Protein AF-A0A169RGL1-F1 (afdb_monomer)

Solvent-accessible surface area (backbone atoms only — not comparable to full-atom values): 12129 Å² total; per-residue (Å²): 132,85,63,93,81,52,41,18,33,32,40,44,49,44,79,83,41,64,74,36,71,39,45,38,24,34,10,50,98,78,49,65,74,26,52,23,55,83,65,29,17,76,38,45,64,66,59,46,39,74,31,60,71,64,52,36,28,42,34,74,33,78,97,70,76,36,63,74,47,63,73,26,23,29,34,28,48,41,70,62,52,61,73,60,39,38,78,54,46,88,62,70,96,73,38,50,94,80,66,63,46,42,20,35,69,51,44,73,67,49,54,49,52,48,61,74,53,40,60,76,70,58,69,80,55,60,74,75,52,74,77,62,78,77,66,87,67,87,76,86,75,76,79,78,76,67,100,75,77,94,73,80,89,78,67,64,65,59,53,54,50,48,52,60,65,51,50,59,60,54,56,58,52,59,57,57,59,55,58,68,64,58,71,72,70,78,78,77,85,84,85,87,87,82,80,84,89,131

Secondary structure (DSSP, 8-state):
---TT-EEEEEE--TTTTTSSB-EEEPGGG-SEESBGGGS-EEEHHHHHHTBTTTBEEPPBGGGTBS-SSEEEEEEEHHHHHHT-BPPPSSSTT--TT----B-B--HHHHHHHHHT-----HHHHHHSTTTTT--S---PPPPPPS--------HHHHHHHHHHHHHHHHHHHHHHHHHTTGGGSSSSSS-------

Organism: NCBI:txid223967

Structure (mmCIF, N/CA/C/O backbone):
data_AF-A0A169RGL1-F1
#
_entry.id   AF-A0A169RGL1-F1
#
loop_
_atom_site.group_PDB
_atom_site.id
_atom_site.type_symbol
_atom_site.label_atom_id
_atom_site.label_alt_id
_atom_site.label_comp_id
_atom_site.label_asym_id
_atom_site.label_entity_id
_atom_site.label_seq_id
_atom_site.pdbx_PDB_ins_code
_atom_site.Cartn_x
_atom_site.Cartn_y
_atom_site.Cartn_z
_atom_site.occupancy
_atom_site.B_iso_or_equiv
_atom_site.auth_seq_id
_atom_site.auth_comp_id
_atom_site.auth_asym_id
_atom_site.auth_atom_id
_atom_site.pdbx_PDB_model_num
ATOM 1 N N . MET A 1 1 ? -4.147 -15.591 16.611 1.00 46.00 1 MET A N 1
ATOM 2 C CA . MET A 1 1 ? -3.284 -14.605 17.295 1.00 46.00 1 MET A CA 1
ATOM 3 C C . MET A 1 1 ? -2.597 -13.802 16.205 1.00 46.00 1 MET A C 1
ATOM 5 O O . MET A 1 1 ? -2.125 -14.427 15.267 1.00 46.00 1 MET A O 1
ATOM 9 N N . LYS A 1 2 ? -2.651 -12.463 16.239 1.00 57.09 2 LYS A N 1
ATOM 10 C CA . LYS A 1 2 ? -1.888 -11.638 15.287 1.00 57.09 2 LYS A CA 1
ATOM 11 C C . LYS A 1 2 ? -0.410 -11.807 15.641 1.00 57.09 2 LYS A C 1
ATOM 13 O O . LYS A 1 2 ? -0.079 -11.720 16.821 1.00 57.09 2 LYS A O 1
ATOM 18 N N . ASP A 1 3 ? 0.436 -12.116 14.666 1.00 64.94 3 ASP A N 1
ATOM 19 C CA . ASP A 1 3 ? 1.874 -12.178 14.908 1.00 64.94 3 ASP A CA 1
ATOM 20 C C . ASP A 1 3 ? 2.365 -10.751 15.182 1.00 64.94 3 ASP A C 1
ATOM 22 O O . ASP A 1 3 ? 2.240 -9.874 14.327 1.00 64.94 3 ASP A O 1
ATOM 26 N N . ALA A 1 4 ? 2.876 -10.507 16.391 1.00 64.19 4 ALA A N 1
ATOM 27 C CA . ALA A 1 4 ? 3.368 -9.199 16.824 1.00 64.19 4 ALA A CA 1
ATOM 28 C C . ALA A 1 4 ? 4.559 -8.703 15.981 1.00 64.19 4 ALA A C 1
ATOM 30 O O . ALA A 1 4 ? 4.957 -7.547 16.094 1.00 64.19 4 ALA A O 1
ATOM 31 N N . ARG A 1 5 ? 5.140 -9.569 15.140 1.00 83.94 5 ARG A N 1
ATOM 32 C CA . ARG A 1 5 ? 6.220 -9.224 14.210 1.00 83.94 5 ARG A CA 1
ATOM 33 C C . ARG A 1 5 ? 5.742 -8.986 12.780 1.00 83.94 5 ARG A C 1
ATOM 35 O O . ARG A 1 5 ? 6.548 -8.576 11.947 1.00 83.94 5 ARG A O 1
ATOM 42 N N . GLN A 1 6 ? 4.464 -9.226 12.477 1.00 93.31 6 GLN A N 1
ATOM 43 C CA . GLN A 1 6 ? 3.947 -9.021 11.131 1.00 93.31 6 GLN A CA 1
ATOM 44 C C . GLN A 1 6 ? 3.906 -7.529 10.798 1.00 93.31 6 GLN A C 1
ATOM 46 O O . GLN A 1 6 ? 3.152 -6.760 11.394 1.00 93.31 6 GLN A O 1
ATOM 51 N N . MET A 1 7 ? 4.673 -7.156 9.778 1.00 96.50 7 MET A N 1
ATOM 52 C CA . MET A 1 7 ? 4.649 -5.824 9.185 1.00 96.50 7 MET A CA 1
ATOM 53 C C . MET A 1 7 ? 3.765 -5.807 7.939 1.00 96.50 7 MET A C 1
ATOM 55 O O . MET A 1 7 ? 3.593 -6.828 7.260 1.00 96.50 7 MET A O 1
ATOM 59 N N . TYR A 1 8 ? 3.234 -4.630 7.634 1.00 97.56 8 TYR A N 1
ATOM 60 C CA . TYR A 1 8 ? 2.349 -4.384 6.507 1.00 97.56 8 TYR A CA 1
ATOM 61 C C . TYR A 1 8 ? 2.846 -3.192 5.693 1.00 97.56 8 TYR A C 1
ATOM 63 O O . TYR A 1 8 ? 3.232 -2.171 6.257 1.00 97.56 8 TYR A O 1
ATOM 71 N N . PHE A 1 9 ? 2.745 -3.274 4.371 1.00 97.94 9 PHE A N 1
ATOM 72 C CA . PHE A 1 9 ? 2.740 -2.080 3.528 1.00 97.94 9 PHE A CA 1
ATOM 73 C C . PHE A 1 9 ? 1.297 -1.627 3.322 1.00 97.94 9 PHE A C 1
ATOM 75 O O . PHE A 1 9 ? 0.397 -2.456 3.169 1.00 97.94 9 PHE A O 1
ATOM 82 N N . VAL A 1 10 ? 1.058 -0.319 3.270 1.00 97.94 10 VAL A N 1
ATOM 83 C CA . VAL A 1 10 ? -0.274 0.217 2.954 1.00 97.94 10 VAL A CA 1
ATOM 84 C C . VAL A 1 10 ? -0.361 0.498 1.462 1.00 97.94 10 VAL A C 1
ATOM 86 O O . VAL A 1 10 ? 0.375 1.336 0.942 1.00 97.94 10 VAL A O 1
ATOM 89 N N . VAL A 1 11 ? -1.284 -0.182 0.782 1.00 97.56 11 VAL A N 1
ATOM 90 C CA . VAL A 1 11 ? -1.564 0.026 -0.645 1.00 97.56 11 VAL A CA 1
ATOM 91 C C . VAL A 1 11 ? -2.652 1.078 -0.842 1.00 97.56 11 VAL A C 1
ATOM 93 O O . VAL A 1 11 ? -3.563 1.197 -0.020 1.00 97.56 11 VAL A O 1
ATOM 96 N N . ASP A 1 12 ? -2.583 1.822 -1.949 1.00 96.31 12 ASP A N 1
ATOM 97 C CA . ASP A 1 12 ? -3.577 2.832 -2.319 1.00 96.31 12 ASP A CA 1
ATOM 98 C C . ASP A 1 12 ? -4.191 2.558 -3.701 1.00 96.31 12 ASP A C 1
ATOM 100 O O . ASP A 1 12 ? -3.547 2.660 -4.746 1.00 96.31 12 ASP A O 1
ATOM 104 N N . PHE A 1 13 ? -5.471 2.194 -3.692 1.00 95.25 13 PHE A N 1
ATOM 105 C CA . PHE A 1 13 ? -6.316 1.882 -4.843 1.00 95.25 13 PHE A CA 1
ATOM 106 C C . PHE A 1 13 ? -7.360 2.977 -5.108 1.00 95.25 13 PHE A C 1
ATOM 108 O O . PHE A 1 13 ? -8.427 2.707 -5.677 1.00 95.25 13 PHE A O 1
ATOM 115 N N . ARG A 1 14 ? -7.097 4.237 -4.734 1.00 92.38 14 ARG A N 1
ATOM 116 C CA . ARG A 1 14 ? -7.923 5.341 -5.246 1.00 92.38 14 ARG A CA 1
ATOM 117 C C . ARG A 1 14 ? -7.906 5.361 -6.777 1.00 92.38 14 ARG A C 1
ATOM 119 O O . ARG A 1 14 ? -6.997 4.843 -7.433 1.00 92.38 14 ARG A O 1
ATOM 126 N N . LYS A 1 15 ? -8.968 5.913 -7.367 1.00 88.06 15 LYS A N 1
ATOM 127 C CA . LYS A 1 15 ? -9.242 5.810 -8.811 1.00 88.06 15 LYS A CA 1
ATOM 128 C C . LYS A 1 15 ? -8.071 6.330 -9.655 1.00 88.06 15 LYS A C 1
ATOM 130 O O . LYS A 1 15 ? -7.776 5.752 -10.699 1.00 88.06 15 LYS A O 1
ATOM 135 N N . GLU A 1 16 ? -7.391 7.364 -9.178 1.00 88.50 16 GLU A N 1
ATOM 136 C CA . GLU A 1 16 ? -6.244 8.005 -9.822 1.00 88.50 16 GLU A CA 1
ATOM 137 C C . GLU A 1 16 ? -5.013 7.080 -9.857 1.00 88.50 16 GLU A C 1
ATOM 139 O O . GLU A 1 16 ? -4.275 7.064 -10.844 1.00 88.50 16 GLU A O 1
ATOM 144 N N . TRP A 1 17 ? -4.835 6.251 -8.824 1.00 88.38 17 TRP A N 1
ATOM 145 C CA . TRP A 1 17 ? -3.703 5.330 -8.686 1.00 88.38 17 TRP A CA 1
ATOM 146 C C . TRP A 1 17 ? -3.940 3.982 -9.359 1.00 88.38 17 TRP A C 1
ATOM 148 O O . TRP A 1 17 ? -3.016 3.396 -9.909 1.00 88.38 17 TRP A O 1
ATOM 158 N N . THR A 1 18 ? -5.186 3.506 -9.417 1.00 86.38 18 THR A N 1
ATOM 159 C CA . THR A 1 18 ? -5.501 2.203 -10.047 1.00 86.38 18 THR A CA 1
ATOM 160 C C . THR A 1 18 ? -5.156 2.114 -11.535 1.00 86.38 18 THR A C 1
ATOM 162 O O . THR A 1 18 ? -5.057 1.009 -12.068 1.00 86.38 18 THR A O 1
ATOM 165 N N . ARG A 1 19 ? -4.979 3.259 -12.205 1.00 87.50 19 ARG A N 1
ATOM 166 C CA . ARG A 1 19 ? -4.575 3.355 -13.615 1.00 87.50 19 ARG A CA 1
ATOM 167 C C . ARG A 1 19 ? -3.058 3.404 -13.814 1.00 87.50 19 ARG A C 1
ATOM 169 O O . ARG A 1 19 ? -2.614 3.363 -14.957 1.00 87.50 19 ARG A O 1
ATOM 176 N N . GLN A 1 20 ? -2.285 3.514 -12.736 1.00 90.81 20 GLN A N 1
ATOM 177 C CA . GLN A 1 20 ? -0.828 3.518 -12.799 1.00 90.81 20 GLN A CA 1
ATOM 178 C C . GLN A 1 20 ? -0.302 2.110 -13.106 1.00 90.81 20 GLN A C 1
ATOM 180 O O . GLN A 1 20 ? -0.944 1.122 -12.732 1.00 90.81 20 GLN A O 1
ATOM 185 N N . PRO A 1 21 ? 0.860 1.994 -13.775 1.00 92.81 21 PRO A N 1
ATOM 186 C CA . PRO A 1 21 ? 1.465 0.702 -14.112 1.00 92.81 21 PRO A CA 1
ATOM 187 C C . PRO A 1 21 ? 1.898 -0.096 -12.876 1.00 92.81 21 PRO A C 1
ATOM 189 O O . PRO A 1 21 ? 2.048 -1.317 -12.956 1.00 92.81 21 PRO A O 1
ATOM 192 N N . TYR A 1 22 ? 2.089 0.578 -11.741 1.00 94.75 22 TYR A N 1
ATOM 193 C CA . TYR A 1 22 ? 2.592 0.015 -10.493 1.00 94.75 22 TYR A CA 1
ATOM 194 C C . TYR A 1 22 ? 1.623 0.274 -9.346 1.00 94.75 22 TYR A C 1
ATOM 196 O O . TYR A 1 22 ? 0.839 1.224 -9.376 1.00 94.75 22 TYR A O 1
ATOM 204 N N . ILE A 1 23 ? 1.669 -0.592 -8.338 1.00 96.75 23 ILE A N 1
ATOM 205 C CA . ILE A 1 23 ? 0.931 -0.397 -7.094 1.00 96.75 23 ILE A CA 1
ATOM 206 C C . ILE A 1 23 ? 1.562 0.761 -6.322 1.00 96.75 23 ILE A C 1
ATOM 208 O O . ILE A 1 23 ? 2.774 0.804 -6.130 1.00 96.75 23 ILE A O 1
ATOM 212 N N . THR A 1 24 ? 0.724 1.697 -5.881 1.00 96.25 24 THR A N 1
ATOM 213 C CA . THR A 1 24 ? 1.137 2.814 -5.033 1.00 96.25 24 THR A CA 1
ATOM 214 C C . THR A 1 24 ? 1.113 2.396 -3.569 1.00 96.25 24 THR A C 1
ATOM 216 O O . THR A 1 24 ? 0.089 1.919 -3.071 1.00 96.25 24 THR A O 1
ATOM 219 N N . PHE A 1 25 ? 2.225 2.625 -2.881 1.00 96.56 25 PHE A N 1
ATOM 220 C CA . PHE A 1 25 ? 2.397 2.409 -1.452 1.00 96.56 25 PHE A CA 1
ATOM 221 C C . PHE A 1 25 ? 2.479 3.740 -0.714 1.00 96.56 25 PHE A C 1
ATOM 223 O O . PHE A 1 25 ? 2.967 4.735 -1.254 1.00 96.56 25 PHE A O 1
ATOM 230 N N . TRP A 1 26 ? 2.028 3.753 0.535 1.00 95.88 26 TRP A N 1
ATOM 231 C CA . TRP A 1 26 ? 2.326 4.851 1.449 1.00 95.88 26 TRP A CA 1
ATOM 232 C C . TRP A 1 26 ? 3.788 4.815 1.880 1.00 95.88 26 TRP A C 1
ATOM 234 O O . TRP A 1 26 ? 4.373 3.743 2.047 1.00 95.88 26 TRP A O 1
ATOM 244 N N . GLY A 1 27 ? 4.374 5.996 2.049 1.00 94.12 27 GLY A N 1
ATOM 245 C CA . GLY A 1 27 ? 5.733 6.131 2.550 1.00 94.12 27 GLY A CA 1
ATOM 246 C C . GLY A 1 27 ? 5.868 6.007 4.064 1.00 94.12 27 GLY A C 1
ATOM 247 O O . GLY A 1 27 ? 4.866 6.018 4.777 1.00 94.12 27 GLY A O 1
ATOM 248 N N . PRO A 1 28 ? 7.107 5.913 4.573 1.00 94.62 28 PRO A N 1
ATOM 249 C CA . PRO A 1 28 ? 7.395 5.863 5.998 1.00 94.62 28 PRO A CA 1
ATOM 250 C C . PRO A 1 28 ? 6.734 7.020 6.743 1.00 94.62 28 PRO A C 1
ATOM 252 O O . PRO A 1 28 ? 6.574 8.113 6.201 1.00 94.62 28 PRO A O 1
ATOM 255 N N . GLU A 1 29 ? 6.313 6.762 7.980 1.00 90.06 29 GLU A N 1
ATOM 256 C CA . GLU A 1 29 ? 5.638 7.751 8.833 1.00 90.06 29 GLU A CA 1
ATOM 257 C C . GLU A 1 29 ? 4.382 8.376 8.194 1.00 90.06 29 GLU A C 1
ATOM 259 O O . GLU A 1 29 ? 3.911 9.430 8.613 1.00 90.06 29 GLU A O 1
ATOM 264 N N . SER A 1 30 ? 3.771 7.695 7.217 1.00 89.25 30 SER A N 1
ATOM 265 C CA . SER A 1 30 ? 2.600 8.190 6.478 1.00 89.25 30 SER A CA 1
ATOM 266 C C . SER A 1 30 ? 2.889 9.401 5.584 1.00 89.25 30 SER A C 1
ATOM 268 O O . SER A 1 30 ? 1.983 10.183 5.285 1.00 89.25 30 SER A O 1
ATOM 270 N N . ALA A 1 31 ? 4.138 9.562 5.149 1.00 90.88 31 ALA A N 1
ATOM 271 C CA . ALA A 1 31 ? 4.566 10.680 4.323 1.00 90.88 31 ALA A CA 1
ATOM 272 C C . ALA A 1 31 ? 4.822 10.242 2.875 1.00 90.88 31 ALA A C 1
ATOM 274 O O . ALA A 1 31 ? 5.696 9.427 2.594 1.00 90.88 31 ALA A O 1
ATOM 275 N N . GLY A 1 32 ? 4.083 10.838 1.938 1.00 92.19 32 GLY A N 1
ATOM 276 C CA . GLY A 1 32 ? 4.292 10.632 0.505 1.00 92.19 32 GLY A CA 1
ATOM 277 C C . GLY A 1 32 ? 3.827 9.273 -0.025 1.00 92.19 32 GLY A C 1
ATOM 278 O O . GLY A 1 32 ? 3.214 8.465 0.678 1.00 92.19 32 GLY A O 1
ATOM 279 N N . TYR A 1 33 ? 4.102 9.057 -1.310 1.00 93.25 33 TYR A N 1
ATOM 280 C CA . TYR A 1 33 ? 3.723 7.856 -2.047 1.00 93.25 33 TYR A CA 1
ATOM 281 C C . TYR A 1 33 ? 4.917 7.315 -2.814 1.00 93.25 33 TYR A C 1
ATOM 283 O O . TYR A 1 33 ? 5.664 8.077 -3.427 1.00 93.25 33 TYR A O 1
ATOM 291 N N . PHE A 1 34 ? 5.052 5.995 -2.818 1.00 93.81 34 PHE A N 1
ATOM 292 C CA . PHE A 1 34 ? 6.170 5.304 -3.441 1.00 93.81 34 PHE A CA 1
ATOM 293 C C . PHE A 1 34 ? 5.675 4.118 -4.264 1.00 93.81 34 PHE A C 1
ATOM 295 O O . PHE A 1 34 ? 4.675 3.488 -3.933 1.00 93.81 34 PHE A O 1
ATOM 302 N N . TRP A 1 35 ? 6.388 3.804 -5.343 1.00 93.69 35 TRP A N 1
ATOM 303 C CA . TRP A 1 35 ? 6.174 2.576 -6.123 1.00 93.69 35 TRP A CA 1
ATOM 304 C C . TRP A 1 35 ? 7.192 1.478 -5.788 1.00 93.69 35 TRP A C 1
ATOM 306 O O . TRP A 1 35 ? 6.950 0.309 -6.079 1.00 93.69 35 TRP A O 1
ATOM 316 N N . SER A 1 36 ? 8.307 1.859 -5.160 1.00 93.62 36 SER A N 1
ATOM 317 C CA . SER A 1 36 ? 9.402 0.982 -4.741 1.00 93.62 36 SER A CA 1
ATOM 318 C C . SER A 1 36 ? 9.184 0.493 -3.311 1.00 93.62 36 SER A C 1
ATOM 320 O O . SER A 1 36 ? 8.963 1.306 -2.412 1.00 93.62 36 SER A O 1
ATOM 322 N N . LEU A 1 37 ? 9.270 -0.822 -3.090 1.00 94.38 37 LEU A N 1
ATOM 323 C CA . LEU A 1 37 ? 9.095 -1.425 -1.766 1.00 94.38 37 LEU A CA 1
ATOM 324 C C . LEU A 1 37 ? 10.155 -0.966 -0.744 1.00 94.38 37 LEU A C 1
ATOM 326 O O . LEU A 1 37 ? 9.768 -0.656 0.381 1.00 94.38 37 LEU A O 1
ATOM 330 N N . PRO A 1 38 ? 11.458 -0.847 -1.081 1.00 93.56 38 PRO A N 1
ATOM 331 C CA . PRO A 1 38 ? 12.463 -0.303 -0.162 1.00 93.56 38 PRO A CA 1
ATOM 332 C C . PRO A 1 38 ? 12.171 1.104 0.356 1.00 93.56 38 PRO A C 1
ATOM 334 O O . PRO A 1 38 ? 12.571 1.433 1.469 1.00 93.56 38 PRO A O 1
ATOM 337 N N . MET A 1 39 ? 11.487 1.927 -0.442 1.00 92.31 39 MET A N 1
ATOM 338 C CA . MET A 1 39 ? 11.115 3.286 -0.052 1.00 92.31 39 MET A CA 1
ATOM 339 C C . MET A 1 39 ? 9.758 3.357 0.646 1.00 92.31 39 MET A C 1
ATOM 341 O O . MET A 1 39 ? 9.409 4.407 1.173 1.00 92.31 39 MET A O 1
ATOM 345 N N . ALA A 1 40 ? 8.965 2.286 0.607 1.00 95.06 40 ALA A N 1
ATOM 346 C CA . ALA A 1 40 ? 7.633 2.264 1.184 1.00 95.06 40 ALA A CA 1
ATOM 347 C C . ALA A 1 40 ? 7.680 2.138 2.715 1.00 95.06 40 ALA A C 1
ATOM 349 O O . ALA A 1 40 ? 8.581 1.530 3.298 1.00 95.06 40 ALA A O 1
ATOM 350 N N . GLY A 1 41 ? 6.666 2.702 3.370 1.00 95.88 41 GLY A N 1
ATOM 351 C CA . GLY A 1 41 ? 6.480 2.600 4.810 1.00 95.88 41 GLY A CA 1
ATOM 352 C C . GLY A 1 41 ? 6.036 1.200 5.217 1.00 95.88 41 GLY A C 1
ATOM 353 O O . GLY A 1 41 ? 5.145 0.617 4.598 1.00 95.88 41 GLY A O 1
ATOM 354 N N . ARG A 1 42 ? 6.645 0.678 6.282 1.00 96.56 42 ARG A N 1
ATOM 355 C CA . ARG A 1 42 ? 6.228 -0.560 6.944 1.00 96.56 42 ARG A CA 1
ATOM 356 C C . ARG A 1 42 ? 5.520 -0.200 8.239 1.00 96.56 42 ARG A C 1
ATOM 358 O O . ARG A 1 42 ? 6.038 0.609 9.000 1.00 96.56 42 ARG A O 1
ATOM 365 N N . TYR A 1 43 ? 4.366 -0.812 8.456 1.00 95.81 43 TYR A N 1
ATOM 366 C CA . TYR A 1 43 ? 3.470 -0.494 9.557 1.00 95.81 43 TYR A CA 1
ATOM 367 C C . TYR A 1 43 ? 3.127 -1.743 10.353 1.00 95.81 43 TYR A C 1
ATOM 369 O O . TYR A 1 43 ? 2.982 -2.824 9.774 1.00 95.81 43 TYR A O 1
ATOM 377 N N . THR A 1 44 ? 2.937 -1.598 11.658 1.00 94.75 44 THR A N 1
ATOM 378 C CA . THR A 1 44 ? 2.433 -2.677 12.512 1.00 94.75 44 THR A CA 1
ATOM 379 C C . THR A 1 44 ? 0.904 -2.752 12.473 1.00 94.75 44 THR A C 1
ATOM 381 O O . THR A 1 44 ? 0.213 -1.826 12.040 1.00 94.75 44 THR A O 1
ATOM 384 N N . ALA A 1 45 ? 0.340 -3.865 12.949 1.00 93.25 45 ALA A N 1
ATOM 385 C CA . ALA A 1 45 ? -1.111 -4.010 13.072 1.00 93.25 45 ALA A CA 1
ATOM 386 C C . ALA A 1 45 ? -1.723 -2.944 14.000 1.00 93.25 45 ALA A C 1
ATOM 388 O O . ALA A 1 45 ? -2.816 -2.448 13.729 1.00 93.25 45 ALA A O 1
ATOM 389 N N . GLU A 1 46 ? -1.013 -2.572 15.065 1.00 91.50 46 GLU A N 1
ATOM 390 C CA . GLU A 1 46 ? -1.429 -1.560 16.037 1.00 91.50 46 GLU A CA 1
ATOM 391 C C . GLU A 1 46 ? -1.497 -0.173 15.393 1.00 91.50 46 GLU A C 1
ATOM 393 O O . GLU A 1 46 ? -2.469 0.551 15.602 1.00 91.50 46 GLU A O 1
ATOM 398 N N . GLU A 1 47 ? -0.518 0.184 14.558 1.00 92.06 47 GLU A N 1
ATOM 399 C CA . GLU A 1 47 ? -0.533 1.443 13.805 1.00 92.06 47 GLU A CA 1
ATOM 400 C C . GLU A 1 47 ? -1.700 1.488 12.809 1.00 92.06 47 GLU A C 1
ATOM 402 O O . GLU A 1 47 ? -2.374 2.514 12.669 1.00 92.06 47 GLU A O 1
ATOM 407 N N . LEU A 1 48 ? -1.993 0.368 12.139 1.00 93.06 48 LEU A N 1
ATOM 408 C CA . LEU A 1 48 ? -3.137 0.262 11.228 1.00 93.06 48 LEU A CA 1
ATOM 409 C C . LEU A 1 48 ? -4.486 0.313 11.959 1.00 93.06 48 LEU A C 1
ATOM 411 O O . LEU A 1 48 ? -5.432 0.917 11.447 1.00 93.06 48 LEU A O 1
ATOM 415 N N . ASP A 1 49 ? -4.578 -0.288 13.146 1.00 91.69 49 ASP A N 1
ATOM 416 C CA . ASP A 1 49 ? -5.758 -0.229 14.014 1.00 91.69 49 ASP A CA 1
ATOM 417 C C . ASP A 1 49 ? -5.971 1.189 14.579 1.00 91.69 49 ASP A C 1
ATOM 419 O O . ASP A 1 49 ? -7.104 1.673 14.629 1.00 91.69 49 ASP A O 1
ATOM 423 N N . ALA A 1 50 ? -4.896 1.896 14.937 1.00 89.44 50 ALA A N 1
ATOM 424 C CA . ALA A 1 50 ? -4.951 3.276 15.423 1.00 89.44 50 ALA A CA 1
ATOM 425 C C . ALA A 1 50 ? -5.324 4.289 14.324 1.00 89.44 50 ALA A C 1
ATOM 427 O O . ALA A 1 50 ? -5.876 5.349 14.612 1.00 89.44 50 ALA A O 1
ATOM 428 N N . SER A 1 51 ? -5.061 3.960 13.058 1.00 89.06 51 SER A N 1
ATOM 429 C CA . SER A 1 51 ? -5.270 4.841 11.901 1.00 89.06 51 SER A CA 1
ATOM 430 C C . SER A 1 51 ? -6.443 4.417 11.001 1.00 89.06 51 SER A C 1
ATOM 432 O O . SER A 1 51 ? -6.476 4.726 9.802 1.00 89.06 51 SER A O 1
ATOM 434 N N . ILE A 1 52 ? -7.444 3.723 11.559 1.00 89.06 52 ILE A N 1
ATOM 435 C CA . ILE A 1 52 ? -8.688 3.379 10.848 1.00 89.06 52 ILE A CA 1
ATOM 436 C C . ILE A 1 52 ? -9.356 4.646 10.301 1.00 89.06 52 ILE A C 1
ATOM 438 O O . ILE A 1 52 ? -9.521 5.640 11.003 1.00 89.06 52 ILE A O 1
ATOM 442 N N . GLY A 1 53 ? -9.774 4.597 9.034 1.00 86.94 53 GLY A N 1
ATOM 443 C CA . GLY A 1 53 ? -10.301 5.751 8.298 1.00 86.94 53 GLY A CA 1
ATOM 444 C C . GLY A 1 53 ? -9.224 6.514 7.521 1.00 86.94 53 GLY A C 1
ATOM 445 O O . GLY A 1 53 ? -9.539 7.148 6.510 1.00 86.94 53 GLY A O 1
ATOM 446 N N . TYR A 1 54 ? -7.957 6.370 7.916 1.00 89.88 54 TYR A N 1
ATOM 447 C CA . TYR A 1 54 ? -6.806 6.895 7.194 1.00 89.88 54 TYR A CA 1
ATOM 448 C C . TYR A 1 54 ? -6.120 5.798 6.370 1.00 89.88 54 TYR A C 1
ATOM 450 O O . TYR A 1 54 ? -6.404 5.689 5.180 1.00 89.88 54 TYR A O 1
ATOM 458 N N . HIS A 1 55 ? -5.313 4.919 6.969 1.00 93.06 55 HIS A N 1
ATOM 459 C CA . HIS A 1 55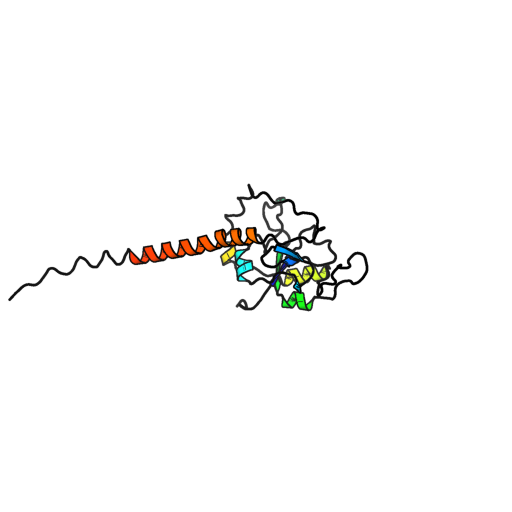 ? -4.616 3.856 6.224 1.00 93.06 55 HIS A CA 1
ATOM 460 C C . HIS A 1 55 ? -5.513 2.681 5.849 1.00 93.06 55 HIS A C 1
ATOM 462 O O . HIS A 1 55 ? -5.243 1.977 4.880 1.00 93.06 55 HIS A O 1
ATOM 468 N N . THR A 1 56 ? -6.603 2.482 6.590 1.00 92.69 56 THR A N 1
ATOM 469 C CA . THR A 1 56 ? -7.580 1.435 6.2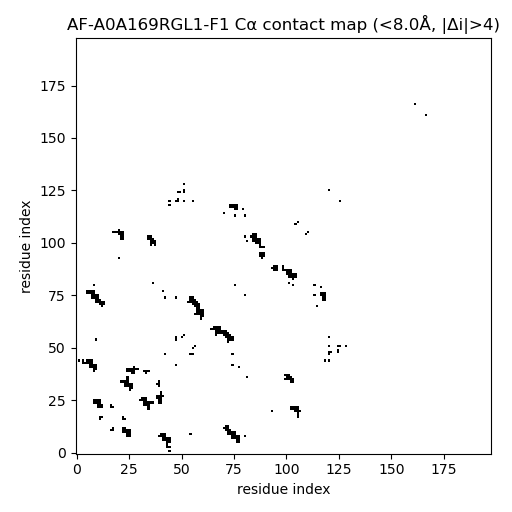95 1.00 92.69 56 THR A CA 1
ATOM 470 C C . THR A 1 56 ? -8.935 2.062 6.028 1.00 92.69 56 THR A C 1
ATOM 472 O O . THR A 1 56 ? -9.626 2.501 6.951 1.00 92.69 56 THR A O 1
ATOM 475 N N . VAL A 1 57 ? -9.317 2.136 4.751 1.00 92.38 57 VAL A N 1
ATOM 476 C CA . VAL A 1 57 ? -10.528 2.835 4.337 1.00 92.38 57 VAL A CA 1
ATOM 477 C C . VAL A 1 57 ? -11.191 2.234 3.102 1.00 92.38 57 VAL A C 1
ATOM 479 O O . VAL A 1 57 ? -10.547 1.824 2.134 1.00 92.38 57 VAL A O 1
ATOM 482 N N . ARG A 1 58 ? -12.525 2.234 3.130 1.00 92.31 58 ARG A N 1
ATOM 483 C CA . ARG A 1 58 ? -13.376 1.922 1.980 1.00 92.31 58 ARG A CA 1
ATOM 484 C C . ARG A 1 58 ? -13.842 3.205 1.301 1.00 92.31 58 ARG A C 1
ATOM 486 O O . ARG A 1 58 ? -14.003 4.240 1.957 1.00 92.31 58 ARG A O 1
ATOM 493 N N . ARG A 1 59 ? -14.133 3.101 0.007 1.00 91.44 59 ARG A N 1
ATOM 494 C CA . ARG A 1 59 ? -14.718 4.180 -0.789 1.00 91.44 59 ARG A CA 1
ATOM 495 C C . ARG A 1 59 ? -16.058 4.622 -0.210 1.00 91.44 59 ARG A C 1
ATOM 497 O O . ARG A 1 59 ? -16.910 3.785 0.111 1.00 91.44 59 ARG A O 1
ATOM 504 N N . TYR A 1 60 ? -16.253 5.935 -0.133 1.00 90.31 60 TYR A N 1
ATOM 505 C CA . TYR A 1 60 ? -17.551 6.535 0.159 1.00 90.31 60 TYR A CA 1
ATOM 506 C C . TYR A 1 60 ? -18.509 6.348 -1.021 1.00 90.31 60 TYR A C 1
ATOM 508 O O . TYR A 1 60 ? -18.151 6.604 -2.170 1.00 90.31 60 TYR A O 1
ATOM 516 N N . VAL A 1 61 ? -19.722 5.882 -0.738 1.00 92.12 61 VAL A N 1
ATOM 517 C CA . VAL A 1 61 ? -20.776 5.680 -1.735 1.00 92.12 61 VAL A CA 1
ATOM 518 C C . VAL A 1 61 ? -21.899 6.674 -1.435 1.00 92.12 61 VAL A C 1
ATOM 520 O O . VAL A 1 61 ? -22.638 6.443 -0.475 1.00 92.12 61 VAL A O 1
ATOM 523 N N . PRO A 1 62 ? -22.054 7.752 -2.234 1.00 92.19 62 PRO A N 1
ATOM 524 C CA . PRO A 1 62 ? -23.027 8.812 -1.960 1.00 92.19 62 PRO A CA 1
ATOM 525 C C . PRO A 1 62 ? -24.461 8.307 -1.819 1.00 92.19 62 PRO A C 1
ATOM 527 O O . PRO A 1 62 ? -25.145 8.670 -0.870 1.00 92.19 62 PRO A O 1
ATOM 530 N N . SER A 1 63 ? -24.887 7.379 -2.682 1.00 94.25 63 SER A N 1
ATOM 531 C CA . SER A 1 63 ? -26.234 6.791 -2.628 1.00 94.25 63 SER A CA 1
ATOM 532 C C . SER A 1 63 ? -26.530 6.017 -1.342 1.00 94.25 63 SER A C 1
ATOM 534 O O . SER A 1 63 ? -27.688 5.751 -1.042 1.00 94.25 63 SER A O 1
ATOM 536 N N . LYS A 1 64 ? -25.496 5.639 -0.583 1.00 90.69 64 LYS A N 1
ATOM 537 C CA . LYS A 1 64 ? -25.616 4.926 0.694 1.00 90.69 64 LYS A CA 1
ATOM 538 C C . LYS A 1 64 ? -25.216 5.787 1.890 1.00 90.69 64 LYS A C 1
ATOM 540 O O . LYS A 1 64 ? -25.245 5.291 3.010 1.00 90.69 64 LYS A O 1
ATOM 545 N N . GLY A 1 65 ? -24.770 7.024 1.662 1.00 92.00 65 GLY A N 1
ATOM 546 C CA . GLY A 1 65 ? -24.292 7.921 2.712 1.00 92.00 65 GLY A CA 1
ATOM 547 C C . GLY A 1 65 ? -23.125 7.370 3.543 1.00 92.00 65 GLY A C 1
ATOM 548 O O . GLY A 1 65 ? -22.911 7.830 4.659 1.00 92.00 65 GLY A O 1
ATOM 549 N N . ALA A 1 66 ? -22.389 6.362 3.055 1.00 89.00 66 ALA A N 1
ATOM 550 C CA . ALA A 1 66 ? -21.467 5.586 3.888 1.00 89.00 66 ALA A CA 1
ATOM 551 C C . ALA A 1 66 ? -20.243 5.047 3.127 1.00 89.00 66 ALA A C 1
ATOM 553 O O . ALA A 1 66 ? -20.270 4.828 1.911 1.00 89.00 66 ALA A O 1
ATOM 554 N N . ARG A 1 67 ? -19.160 4.756 3.865 1.00 87.81 67 ARG A N 1
ATOM 555 C CA . ARG A 1 67 ? -17.929 4.114 3.357 1.00 87.81 67 ARG A CA 1
ATOM 556 C C . ARG A 1 67 ? -18.090 2.597 3.228 1.00 87.81 67 ARG A C 1
ATOM 558 O O . ARG A 1 67 ? -17.507 1.814 3.975 1.00 87.81 67 ARG A O 1
ATOM 565 N N . VAL A 1 68 ? -18.919 2.186 2.275 1.00 89.94 68 VAL A N 1
ATOM 566 C CA . VAL A 1 68 ? -19.287 0.778 2.029 1.00 89.94 68 VAL A CA 1
ATOM 567 C C . VAL A 1 68 ? -18.884 0.277 0.640 1.00 89.94 68 VAL A C 1
ATOM 569 O O . VAL A 1 68 ? -19.237 -0.840 0.264 1.00 89.94 68 VAL A O 1
ATOM 572 N N . GLY A 1 69 ? -18.154 1.084 -0.131 1.00 90.75 69 GLY A N 1
ATOM 573 C CA . GLY A 1 69 ? -17.669 0.720 -1.461 1.00 90.75 69 GLY A CA 1
ATOM 574 C C . GLY A 1 69 ? -16.470 -0.240 -1.437 1.00 90.75 69 GLY A C 1
ATOM 575 O O . GLY A 1 69 ? -16.177 -0.860 -0.409 1.00 90.75 69 GLY A O 1
ATOM 576 N N . PRO A 1 70 ? -15.760 -0.391 -2.565 1.00 92.12 70 PRO A N 1
ATOM 577 C CA . PRO A 1 70 ? -14.499 -1.129 -2.615 1.00 92.12 70 PRO A CA 1
ATOM 578 C C . PRO A 1 70 ? -13.454 -0.559 -1.647 1.00 92.12 70 PRO A C 1
ATOM 580 O O . PRO A 1 70 ? -13.553 0.592 -1.213 1.00 92.12 70 PRO A O 1
ATOM 583 N N . TRP A 1 71 ? -12.455 -1.365 -1.301 1.00 93.50 71 TRP A N 1
ATOM 584 C CA . TRP A 1 71 ? -11.319 -0.904 -0.506 1.00 93.50 71 TRP A CA 1
ATOM 585 C C . TRP A 1 71 ? -10.465 0.076 -1.309 1.00 93.50 71 TRP A C 1
ATOM 587 O O . TRP A 1 71 ? -10.148 -0.190 -2.465 1.00 93.50 71 TRP A O 1
ATOM 597 N N . GLU A 1 72 ? -10.117 1.207 -0.697 1.00 94.06 72 GLU A N 1
ATOM 598 C CA . GLU A 1 72 ? -9.239 2.207 -1.312 1.00 94.06 72 GLU A CA 1
ATOM 599 C C . GLU A 1 72 ? -7.868 2.228 -0.668 1.00 94.06 72 GLU A C 1
ATOM 601 O O . GLU A 1 72 ? -6.886 2.371 -1.376 1.00 94.06 72 GLU A O 1
ATOM 606 N N . ARG A 1 73 ? -7.784 2.084 0.654 1.00 95.56 73 ARG A N 1
ATOM 607 C CA . ARG A 1 73 ? -6.506 1.974 1.361 1.00 95.56 73 ARG A CA 1
ATOM 608 C C . ARG A 1 73 ? -6.589 0.845 2.361 1.00 95.56 73 ARG A C 1
ATOM 610 O O . ARG A 1 73 ? -7.627 0.695 3.013 1.00 95.56 73 ARG A O 1
ATOM 617 N N . PHE A 1 74 ? -5.552 0.028 2.429 1.00 97.25 74 PHE A N 1
ATOM 618 C CA . PHE A 1 74 ? -5.467 -1.067 3.386 1.00 97.25 74 PHE A CA 1
ATOM 619 C C . PHE A 1 74 ? -4.033 -1.577 3.499 1.00 97.25 74 PHE A C 1
ATOM 621 O O . PHE A 1 74 ? -3.253 -1.486 2.552 1.00 97.25 74 PHE A O 1
ATOM 628 N N . GLY A 1 75 ? -3.702 -2.134 4.662 1.00 97.44 75 GLY A N 1
ATOM 629 C CA . GLY A 1 75 ? -2.454 -2.863 4.857 1.00 97.44 75 GLY A CA 1
ATOM 630 C C . GLY A 1 75 ? -2.470 -4.211 4.139 1.00 97.44 75 GLY A C 1
ATOM 631 O O . GLY A 1 75 ? -3.506 -4.873 4.090 1.00 97.44 75 GLY A O 1
ATOM 632 N N . VAL A 1 76 ? -1.324 -4.635 3.622 1.00 97.88 76 VAL A N 1
ATOM 633 C CA . VAL A 1 76 ? -1.067 -5.986 3.107 1.00 97.88 76 VAL A CA 1
ATOM 634 C C . VAL A 1 76 ? 0.230 -6.487 3.745 1.00 97.88 76 VAL A C 1
ATOM 636 O O . VAL A 1 76 ? 1.173 -5.697 3.830 1.00 97.88 76 VAL A O 1
ATOM 639 N N . PRO A 1 77 ? 0.305 -7.753 4.203 1.00 97.44 77 PRO A N 1
ATOM 640 C CA . PRO A 1 77 ? 1.528 -8.308 4.780 1.00 97.44 77 PRO A CA 1
ATOM 641 C C . PRO A 1 77 ? 2.746 -8.089 3.875 1.00 97.44 77 PRO A C 1
ATOM 643 O O . PRO A 1 77 ? 2.666 -8.323 2.665 1.00 97.44 77 PRO A O 1
ATOM 646 N N . CYS A 1 78 ? 3.871 -7.656 4.455 1.00 97.00 78 CYS A N 1
ATOM 647 C CA . CYS A 1 78 ? 5.096 -7.380 3.696 1.00 97.00 78 CYS A CA 1
ATOM 648 C C . CYS A 1 78 ? 5.544 -8.586 2.866 1.00 97.00 78 CYS A C 1
ATOM 650 O O . CYS A 1 78 ? 5.798 -8.432 1.677 1.00 97.00 78 CYS A O 1
ATOM 652 N N . GLU A 1 79 ? 5.519 -9.784 3.454 1.00 96.44 79 GLU A N 1
ATOM 653 C CA . GLU A 1 79 ? 5.891 -11.045 2.797 1.00 96.44 79 GLU A CA 1
ATOM 654 C C . GLU A 1 79 ? 5.111 -11.305 1.497 1.00 96.44 79 GLU A C 1
ATOM 656 O O . GLU A 1 79 ? 5.667 -11.774 0.505 1.00 96.44 79 GLU A O 1
ATOM 661 N N . ILE A 1 80 ? 3.825 -10.945 1.467 1.00 97.38 80 ILE A N 1
ATOM 662 C CA . ILE A 1 80 ? 2.946 -11.161 0.318 1.00 97.38 80 ILE A CA 1
ATOM 663 C C . ILE A 1 80 ? 3.324 -10.213 -0.823 1.00 97.38 80 ILE A C 1
ATOM 665 O O . ILE A 1 80 ? 3.325 -10.613 -1.988 1.00 97.38 80 ILE A O 1
ATOM 669 N N . LEU A 1 81 ? 3.650 -8.960 -0.500 1.00 96.81 81 LEU A N 1
ATOM 670 C CA . LEU A 1 81 ? 4.068 -7.962 -1.483 1.00 96.81 81 LEU A CA 1
ATOM 671 C C . LEU A 1 81 ? 5.489 -8.203 -1.985 1.00 96.81 81 LEU A C 1
ATOM 673 O O . LEU A 1 81 ? 5.718 -8.109 -3.187 1.00 96.81 81 LEU A O 1
ATOM 677 N N . GLU A 1 82 ? 6.408 -8.562 -1.094 1.00 96.38 82 GLU A N 1
ATOM 678 C CA . GLU A 1 82 ? 7.788 -8.913 -1.432 1.00 96.38 82 GLU A CA 1
ATOM 679 C C . GLU A 1 82 ? 7.821 -10.140 -2.358 1.00 96.38 82 GLU A C 1
ATOM 681 O O . GLU A 1 82 ? 8.504 -10.110 -3.381 1.00 96.38 82 GLU A O 1
ATOM 686 N N . ALA A 1 83 ? 6.987 -11.157 -2.107 1.00 96.94 83 ALA A N 1
ATOM 687 C CA . ALA A 1 83 ? 6.858 -12.329 -2.979 1.00 96.94 83 ALA A CA 1
ATOM 688 C C . ALA A 1 83 ? 6.233 -12.034 -4.358 1.00 96.94 83 ALA A C 1
ATOM 690 O O . ALA A 1 83 ? 6.449 -12.786 -5.307 1.00 96.94 83 ALA A O 1
ATOM 691 N N . MET A 1 84 ? 5.436 -10.967 -4.488 1.00 96.56 84 MET A N 1
ATOM 692 C CA . MET A 1 84 ? 4.865 -10.518 -5.771 1.00 96.56 84 MET A CA 1
ATOM 693 C C . MET A 1 84 ? 5.727 -9.472 -6.481 1.00 96.56 84 MET A C 1
ATOM 695 O O . MET A 1 84 ? 5.354 -8.994 -7.558 1.00 96.56 84 MET A O 1
ATOM 699 N N . SER A 1 85 ? 6.834 -9.072 -5.862 1.00 96.19 85 SER A N 1
ATOM 700 C CA . SER A 1 85 ? 7.645 -7.974 -6.349 1.00 96.19 85 SER A CA 1
ATOM 701 C C . SER A 1 85 ? 8.547 -8.396 -7.505 1.00 96.19 85 SER A C 1
ATOM 703 O O . SER A 1 85 ? 8.972 -9.544 -7.618 1.00 96.19 85 SER A O 1
ATOM 705 N N . VAL A 1 86 ? 8.794 -7.455 -8.407 1.00 94.88 86 VAL A N 1
ATOM 706 C CA . VAL A 1 86 ? 9.601 -7.636 -9.611 1.00 94.88 86 VAL A CA 1
ATOM 707 C C . VAL A 1 86 ? 10.555 -6.460 -9.773 1.00 94.88 86 VAL A C 1
ATOM 709 O O . VAL A 1 86 ? 10.364 -5.391 -9.189 1.00 94.88 86 VAL A O 1
ATOM 712 N N . GLU A 1 87 ? 11.581 -6.648 -10.595 1.00 93.19 87 GLU A N 1
ATOM 713 C CA . GLU A 1 87 ? 12.443 -5.551 -11.026 1.00 93.19 87 GLU A CA 1
ATOM 714 C C . GLU A 1 87 ? 11.637 -4.476 -11.782 1.00 93.19 87 GLU A C 1
ATOM 716 O O . GLU A 1 87 ? 10.710 -4.806 -12.533 1.00 93.19 87 GLU A O 1
ATOM 721 N N . PRO A 1 88 ? 11.973 -3.187 -11.603 1.00 90.44 88 PRO A N 1
ATOM 722 C CA . PRO A 1 88 ? 11.304 -2.098 -12.291 1.00 90.44 88 PRO A CA 1
ATOM 723 C C . PRO A 1 88 ? 11.628 -2.089 -13.781 1.00 90.44 88 PRO A C 1
ATOM 725 O O . PRO A 1 88 ? 12.690 -2.543 -14.220 1.00 90.44 88 PRO A O 1
ATOM 728 N N . ASP A 1 89 ? 10.726 -1.500 -14.567 1.00 87.88 89 ASP A N 1
ATOM 729 C CA . ASP A 1 89 ? 10.956 -1.350 -15.999 1.00 87.88 89 ASP A CA 1
ATOM 730 C C . ASP A 1 89 ? 12.161 -0.439 -16.235 1.00 87.88 89 ASP A C 1
ATOM 732 O O . ASP A 1 89 ? 12.215 0.699 -15.768 1.00 87.88 89 ASP A O 1
ATOM 736 N N . ARG A 1 90 ? 13.148 -0.948 -16.978 1.00 85.25 90 ARG A N 1
ATOM 737 C CA . ARG A 1 90 ? 14.385 -0.215 -17.296 1.00 85.25 90 ARG A CA 1
ATOM 738 C C . ARG A 1 90 ? 14.260 0.647 -18.554 1.00 85.25 90 ARG A C 1
ATOM 740 O O . ARG A 1 90 ? 15.113 1.497 -18.804 1.00 85.25 90 ARG A O 1
ATOM 747 N N . ALA A 1 91 ? 13.202 0.440 -19.334 1.00 82.25 91 ALA A N 1
ATOM 748 C CA . ALA A 1 91 ? 12.939 1.124 -20.592 1.00 82.25 91 ALA A CA 1
ATOM 749 C C . ALA A 1 91 ? 11.436 1.379 -20.789 1.00 82.25 91 ALA A C 1
ATOM 751 O O . ALA A 1 91 ? 10.590 0.731 -20.174 1.00 82.25 91 ALA A O 1
ATOM 752 N N . GLY A 1 92 ? 11.110 2.312 -21.685 1.00 84.06 92 GLY A N 1
ATOM 753 C CA . GLY A 1 92 ? 9.734 2.668 -22.026 1.00 84.06 92 GLY A CA 1
ATOM 754 C C . GLY A 1 92 ? 9.129 3.754 -21.134 1.00 84.06 92 GLY A C 1
ATOM 755 O O . GLY A 1 92 ? 9.785 4.319 -20.263 1.00 84.06 92 GLY A O 1
ATOM 756 N N . ARG A 1 93 ? 7.847 4.054 -21.374 1.00 83.56 93 ARG A N 1
ATOM 757 C CA . ARG A 1 93 ? 7.105 5.146 -20.711 1.00 83.56 93 ARG A CA 1
ATOM 758 C C . ARG A 1 93 ? 7.057 5.019 -19.185 1.00 83.56 93 ARG A C 1
ATOM 760 O O . ARG A 1 93 ? 6.929 6.023 -18.499 1.00 83.56 93 ARG A O 1
ATOM 767 N N . TRP A 1 94 ? 7.117 3.794 -18.676 1.00 83.31 94 TRP A N 1
ATOM 768 C CA . TRP A 1 94 ? 6.962 3.488 -17.254 1.00 83.31 94 TRP A CA 1
ATOM 769 C C . TRP A 1 94 ? 8.297 3.242 -16.554 1.00 83.31 94 TRP A C 1
ATOM 771 O O . TRP A 1 94 ? 8.320 2.722 -15.439 1.00 83.31 94 TRP A O 1
ATOM 781 N N . LYS A 1 95 ? 9.406 3.608 -17.205 1.00 83.25 95 LYS A N 1
ATOM 782 C CA . LYS A 1 95 ? 10.726 3.563 -16.594 1.00 83.25 95 LYS A CA 1
ATOM 783 C C . LYS A 1 95 ? 10.737 4.424 -15.333 1.00 83.25 95 LYS A C 1
ATOM 785 O O . LYS A 1 95 ? 10.302 5.571 -15.359 1.00 83.25 95 LYS A O 1
ATOM 790 N N . LEU A 1 96 ? 11.262 3.868 -14.246 1.00 80.56 96 LEU A N 1
ATOM 791 C CA . LEU A 1 96 ? 11.577 4.649 -13.054 1.00 80.56 96 LEU A CA 1
ATOM 792 C C . LEU A 1 96 ? 12.980 5.233 -13.211 1.00 80.56 96 LEU A C 1
ATOM 794 O O . LEU A 1 96 ? 13.937 4.484 -13.413 1.00 80.56 96 LEU A O 1
ATOM 798 N N . ASP A 1 97 ? 13.107 6.555 -13.110 1.00 69.06 97 ASP A N 1
ATOM 799 C CA . ASP A 1 97 ? 14.363 7.269 -13.389 1.00 69.06 97 ASP A CA 1
ATOM 800 C C . ASP A 1 97 ? 15.532 6.793 -12.526 1.00 69.06 97 ASP A C 1
ATOM 802 O O . ASP A 1 97 ? 16.662 6.693 -12.998 1.00 69.06 97 ASP A O 1
ATOM 806 N N . LEU A 1 98 ? 15.247 6.431 -11.277 1.00 64.31 98 LEU A N 1
ATOM 807 C CA . LEU A 1 98 ? 16.250 6.008 -10.305 1.00 64.31 98 LEU A CA 1
ATOM 808 C C . LEU A 1 98 ? 16.391 4.484 -10.190 1.00 64.31 98 LEU A C 1
ATOM 810 O O . LEU A 1 98 ? 17.084 4.018 -9.291 1.00 64.31 98 LEU A O 1
ATOM 814 N N . GLY A 1 99 ? 15.724 3.702 -11.051 1.00 60.88 99 GLY A N 1
ATOM 815 C CA . GLY A 1 99 ? 15.823 2.236 -11.039 1.00 60.88 99 GLY A CA 1
ATOM 816 C C . GLY A 1 99 ? 15.491 1.599 -9.685 1.00 60.88 99 GLY A C 1
ATOM 817 O O . GLY A 1 99 ? 15.984 0.517 -9.383 1.00 60.88 99 GLY A O 1
ATOM 818 N N . GLN A 1 100 ? 14.698 2.275 -8.848 1.00 73.69 100 GLN A N 1
ATOM 819 C CA . GLN A 1 100 ? 14.447 1.826 -7.483 1.00 73.69 100 GLN A CA 1
ATOM 820 C C . GLN A 1 100 ? 13.450 0.668 -7.513 1.00 73.69 100 GLN A C 1
ATOM 822 O O . GLN A 1 100 ? 12.242 0.866 -7.624 1.00 73.69 100 GLN A O 1
ATOM 827 N N . GLY A 1 101 ? 13.998 -0.543 -7.492 1.00 80.06 101 GLY A N 1
ATOM 828 C CA . GLY A 1 101 ? 13.291 -1.798 -7.292 1.00 80.06 101 GLY A CA 1
ATOM 829 C C . GLY A 1 101 ? 13.542 -2.370 -5.900 1.00 80.06 101 GLY A C 1
ATOM 830 O O . GLY A 1 101 ? 14.436 -1.894 -5.199 1.00 80.06 101 GLY A O 1
ATOM 831 N N . PRO A 1 102 ? 12.800 -3.415 -5.505 1.00 93.56 102 PRO A N 1
ATOM 832 C CA . PRO A 1 102 ? 11.715 -4.063 -6.249 1.00 93.56 102 PRO A CA 1
ATOM 833 C C . PRO A 1 102 ? 10.368 -3.310 -6.181 1.00 93.56 102 PRO A C 1
ATOM 835 O O . PRO A 1 102 ? 10.102 -2.549 -5.249 1.00 93.56 102 PRO A O 1
ATOM 838 N N . ILE A 1 103 ? 9.510 -3.529 -7.182 1.00 94.69 103 ILE A N 1
ATOM 839 C CA . ILE A 1 103 ? 8.189 -2.894 -7.363 1.00 94.69 103 ILE A CA 1
ATOM 840 C C . ILE A 1 103 ? 7.085 -3.946 -7.538 1.00 94.69 103 ILE A C 1
ATOM 842 O O . ILE A 1 103 ? 7.372 -5.114 -7.777 1.00 94.69 103 ILE A O 1
ATOM 846 N N . VAL A 1 104 ? 5.810 -3.547 -7.513 1.00 96.38 104 VAL A N 1
ATOM 847 C CA . VAL A 1 104 ? 4.687 -4.451 -7.834 1.00 96.38 104 VAL A CA 1
ATOM 848 C C . VAL A 1 104 ? 3.892 -3.914 -9.021 1.00 96.38 104 VAL A C 1
ATOM 850 O O . VAL A 1 104 ? 3.359 -2.805 -8.976 1.00 96.38 104 VAL A O 1
ATOM 853 N N . ARG A 1 105 ? 3.780 -4.711 -10.091 1.00 95.19 105 ARG A N 1
ATOM 854 C CA . ARG A 1 105 ? 2.982 -4.382 -11.285 1.00 95.19 105 ARG A CA 1
ATOM 855 C C . ARG A 1 105 ? 1.490 -4.349 -10.949 1.00 95.19 105 ARG A C 1
ATOM 857 O O . ARG A 1 105 ? 0.948 -5.275 -10.352 1.00 95.19 105 ARG A O 1
ATOM 864 N N . SER A 1 106 ? 0.803 -3.302 -11.390 1.00 95.56 106 SER A N 1
ATOM 865 C CA . SER A 1 106 ? -0.643 -3.166 -11.232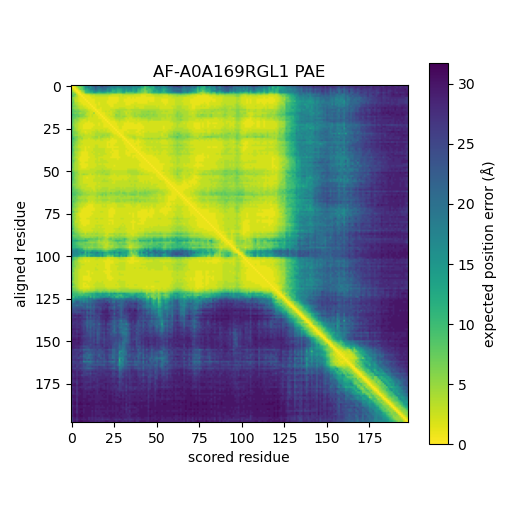 1.00 95.56 106 SER A CA 1
ATOM 866 C C . SER A 1 106 ? -1.369 -3.943 -12.329 1.00 95.56 106 SER A C 1
ATOM 868 O O . SER A 1 106 ? -1.448 -3.513 -13.478 1.00 95.56 106 SER A O 1
ATOM 870 N N . SER A 1 107 ? -1.948 -5.087 -11.970 1.00 94.81 107 SER A N 1
ATOM 871 C CA . SER A 1 107 ? -2.884 -5.836 -12.816 1.00 94.81 107 SER A CA 1
ATOM 872 C C . SER A 1 107 ? -4.189 -6.103 -12.064 1.00 94.81 107 SER A C 1
ATOM 874 O O . SER A 1 107 ? -4.266 -5.934 -10.844 1.00 94.81 107 SER A O 1
ATOM 876 N N . ALA A 1 108 ? -5.244 -6.499 -12.781 1.00 93.75 108 ALA A N 1
ATOM 877 C CA . ALA A 1 108 ? -6.509 -6.863 -12.140 1.00 93.75 108 ALA A CA 1
ATOM 878 C C . ALA A 1 108 ? -6.330 -8.035 -11.160 1.00 93.75 108 ALA A C 1
ATOM 880 O O . ALA A 1 108 ? -6.836 -7.966 -10.039 1.00 93.75 108 ALA A O 1
ATOM 881 N N . ASP A 1 109 ? -5.547 -9.046 -11.542 1.00 96.12 109 ASP A N 1
ATOM 882 C CA . ASP A 1 109 ? -5.267 -10.211 -10.701 1.00 96.12 109 ASP A CA 1
ATOM 883 C C . ASP A 1 109 ? -4.436 -9.860 -9.471 1.00 96.12 109 ASP A C 1
ATOM 885 O O . ASP A 1 109 ? -4.765 -10.300 -8.369 1.00 96.12 109 ASP A O 1
ATOM 889 N N . VAL A 1 110 ? -3.417 -9.006 -9.621 1.00 96.69 110 VAL A N 1
ATOM 890 C CA . VAL A 1 110 ? -2.620 -8.527 -8.482 1.00 96.69 110 VAL A CA 1
ATOM 891 C C . VAL A 1 110 ? -3.505 -7.749 -7.514 1.00 96.69 110 VAL A C 1
ATOM 893 O O . VAL A 1 110 ? -3.514 -8.044 -6.323 1.00 96.69 110 VAL A O 1
ATOM 896 N N . ARG A 1 111 ? -4.326 -6.808 -7.997 1.00 95.62 111 ARG A N 1
ATOM 897 C CA . ARG A 1 111 ? -5.234 -6.042 -7.125 1.00 95.62 111 ARG A CA 1
ATOM 898 C C . ARG A 1 111 ? -6.253 -6.932 -6.415 1.00 95.62 111 ARG A C 1
ATOM 900 O O . ARG A 1 111 ? -6.540 -6.692 -5.240 1.00 95.62 111 ARG A O 1
ATOM 907 N N . ARG A 1 112 ? -6.780 -7.957 -7.097 1.00 96.06 112 ARG A N 1
ATOM 908 C CA . ARG A 1 112 ? -7.661 -8.959 -6.482 1.00 96.06 112 ARG A CA 1
ATOM 909 C C . ARG A 1 112 ? -6.934 -9.679 -5.351 1.00 96.06 112 ARG A C 1
ATOM 911 O O . ARG A 1 112 ? -7.391 -9.624 -4.215 1.00 96.06 112 ARG A O 1
ATOM 918 N N . ARG A 1 113 ? -5.751 -10.230 -5.637 1.00 97.06 113 ARG A N 1
ATOM 919 C CA . ARG A 1 113 ? -4.937 -10.962 -4.661 1.00 97.06 113 ARG A CA 1
ATOM 920 C C . ARG A 1 113 ? -4.575 -10.100 -3.452 1.00 97.06 113 ARG A C 1
ATOM 922 O O . ARG A 1 113 ? -4.752 -10.538 -2.323 1.00 97.06 113 ARG A O 1
ATOM 929 N N . LEU A 1 114 ? -4.147 -8.856 -3.660 1.00 97.06 114 LEU A N 1
ATOM 930 C CA . LEU A 1 114 ? -3.857 -7.925 -2.563 1.00 97.06 114 LEU A CA 1
ATOM 931 C C . LEU A 1 114 ? -5.096 -7.655 -1.700 1.00 97.06 114 LEU A C 1
ATOM 933 O O . LEU A 1 114 ? -4.998 -7.621 -0.478 1.00 97.06 114 LEU A O 1
ATOM 937 N N . THR A 1 115 ? -6.271 -7.521 -2.319 1.00 96.25 115 THR A N 1
ATOM 938 C CA . THR A 1 115 ? -7.534 -7.332 -1.590 1.00 96.25 115 THR A CA 1
ATOM 939 C C . THR A 1 115 ? -7.903 -8.560 -0.752 1.00 96.25 115 THR A C 1
ATOM 941 O O . THR A 1 115 ? -8.448 -8.401 0.344 1.00 96.25 115 THR A O 1
ATOM 944 N N . ASP A 1 116 ? -7.601 -9.768 -1.232 1.00 96.31 116 ASP A N 1
ATOM 945 C CA . ASP A 1 116 ? -7.845 -11.022 -0.509 1.00 96.31 116 ASP A CA 1
ATOM 946 C C . ASP A 1 116 ? -6.949 -11.143 0.736 1.00 96.31 116 ASP A C 1
ATOM 948 O O . ASP A 1 116 ? -7.424 -11.562 1.789 1.00 96.31 116 ASP A O 1
ATOM 952 N N . PHE A 1 117 ? -5.697 -10.673 0.653 1.00 96.38 117 PHE A N 1
ATOM 953 C CA . PHE A 1 117 ? -4.731 -10.636 1.764 1.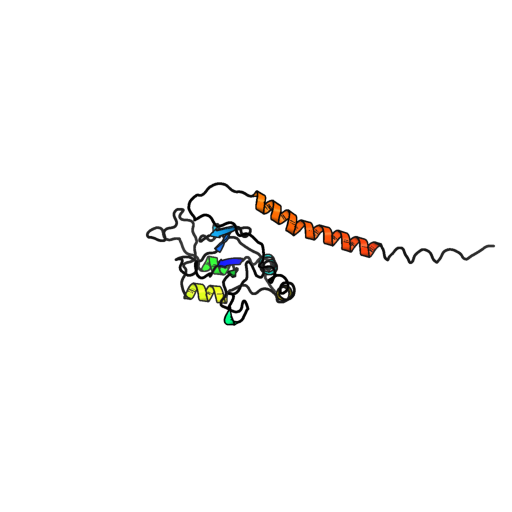00 96.38 117 PHE A CA 1
ATOM 954 C C . PHE A 1 117 ? -4.782 -9.357 2.612 1.00 96.38 117 PHE A C 1
ATOM 956 O O . PHE A 1 117 ? -3.882 -9.104 3.415 1.00 96.38 117 PHE A O 1
ATOM 963 N N . ARG A 1 118 ? -5.808 -8.519 2.440 1.00 96.25 118 ARG A N 1
ATOM 964 C CA . ARG A 1 118 ? -5.894 -7.251 3.169 1.00 96.25 118 ARG A CA 1
ATOM 965 C C . ARG A 1 118 ? -5.922 -7.468 4.681 1.00 96.25 118 ARG A C 1
ATOM 967 O O . ARG A 1 118 ? -6.605 -8.353 5.201 1.00 96.25 118 ARG A O 1
ATOM 974 N N . TYR A 1 119 ? -5.294 -6.546 5.389 1.00 94.81 119 TYR A N 1
ATOM 975 C CA . TYR A 1 119 ? -5.451 -6.397 6.820 1.00 94.81 119 TYR A CA 1
ATOM 976 C C . TYR A 1 119 ? -6.895 -6.008 7.167 1.00 94.81 119 TYR A C 1
ATOM 978 O O . TYR A 1 119 ? -7.491 -5.114 6.555 1.00 94.81 119 TYR A O 1
ATOM 986 N N . VAL A 1 120 ? -7.466 -6.679 8.169 1.00 91.44 120 VAL A N 1
ATOM 987 C CA . VAL A 1 120 ? -8.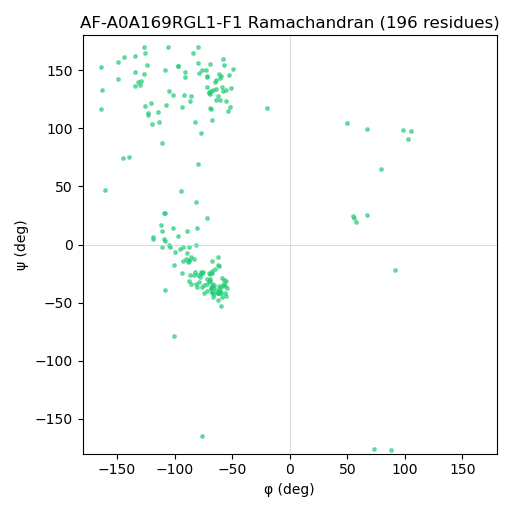796 -6.370 8.702 1.00 91.44 120 VAL A CA 1
ATOM 988 C C . VAL A 1 120 ? -8.637 -5.873 10.138 1.00 91.44 120 VAL A C 1
ATOM 990 O O . VAL A 1 120 ? -8.263 -6.666 11.004 1.00 91.44 120 VAL A O 1
ATOM 993 N N . PRO A 1 121 ? -8.960 -4.594 10.408 1.00 87.44 121 PRO A N 1
ATOM 994 C CA . PRO A 1 121 ? -8.830 -4.036 11.744 1.00 87.44 121 PRO A CA 1
ATOM 995 C C . PRO A 1 121 ? -9.712 -4.740 12.768 1.00 87.44 121 PRO A C 1
ATOM 997 O O . PRO A 1 121 ? -10.838 -5.157 12.447 1.00 87.44 121 PRO A O 1
ATOM 1000 N N . ASP A 1 122 ? -9.225 -4.827 14.007 1.00 83.56 122 ASP A N 1
ATOM 1001 C CA . ASP A 1 122 ? -9.979 -5.457 15.094 1.00 83.56 122 ASP A CA 1
ATOM 1002 C C . ASP A 1 122 ? -11.273 -4.667 15.384 1.00 83.56 122 ASP A C 1
ATOM 1004 O O . ASP A 1 122 ? -11.321 -3.433 15.343 1.00 83.56 122 ASP A O 1
ATOM 1008 N N . ARG A 1 123 ? -12.361 -5.389 15.675 1.00 71.38 123 ARG A N 1
ATOM 1009 C CA . ARG A 1 123 ? -13.681 -4.823 15.993 1.00 71.38 123 ARG A CA 1
ATOM 1010 C C . ARG A 1 123 ? -13.624 -3.827 17.146 1.00 71.38 123 ARG A C 1
ATOM 1012 O O . ARG A 1 123 ? -14.393 -2.868 17.119 1.00 71.38 123 ARG A O 1
ATOM 1019 N N . LYS A 1 124 ? -12.713 -4.019 18.103 1.00 72.31 124 LYS A N 1
ATOM 1020 C CA . LYS A 1 124 ? -12.537 -3.125 19.259 1.00 72.31 124 LYS A CA 1
ATOM 1021 C C . LYS A 1 124 ? -12.256 -1.675 18.841 1.00 72.31 124 LYS A C 1
ATOM 1023 O O . LYS A 1 124 ? -12.769 -0.752 19.462 1.00 72.31 124 LYS A O 1
ATOM 1028 N N . TYR A 1 125 ? -11.555 -1.472 17.725 1.00 58.75 125 TYR A N 1
ATOM 1029 C CA . TYR A 1 125 ? -11.235 -0.141 17.200 1.00 58.75 125 TYR A CA 1
ATOM 1030 C C . TYR A 1 125 ? -12.321 0.431 16.271 1.00 58.75 125 TYR A C 1
ATOM 1032 O O . TYR A 1 125 ? -12.361 1.636 16.027 1.00 58.75 125 TYR A O 1
ATOM 1040 N N . LYS A 1 126 ? -13.269 -0.393 15.796 1.00 56.91 126 LYS A N 1
ATOM 1041 C CA . LYS A 1 126 ? -14.410 0.083 14.987 1.00 56.91 126 LYS A CA 1
ATOM 1042 C C . LYS A 1 126 ? -15.441 0.858 15.812 1.00 56.91 126 LYS A C 1
ATOM 1044 O O . LYS A 1 126 ? -16.112 1.735 15.275 1.00 56.91 126 LYS A O 1
ATOM 1049 N N . GLN A 1 127 ? -15.578 0.544 17.101 1.00 49.09 127 GLN A N 1
ATOM 1050 C CA . GLN A 1 127 ? -16.616 1.129 17.959 1.00 49.09 127 GLN A CA 1
ATOM 1051 C C . GLN A 1 127 ? -16.233 2.506 18.529 1.00 49.09 127 GLN A C 1
ATOM 1053 O O . GLN A 1 127 ? -17.119 3.328 18.741 1.00 49.09 127 GLN A O 1
ATOM 1058 N N . GLY A 1 128 ? -14.938 2.807 18.686 1.00 44.50 128 GLY A N 1
ATOM 1059 C CA . GLY A 1 128 ? -14.476 4.086 19.246 1.00 44.50 128 GLY A CA 1
ATOM 1060 C C . GLY A 1 128 ? -14.484 5.273 18.274 1.00 44.50 128 GLY A C 1
ATOM 1061 O O . GLY A 1 128 ? -14.626 6.410 18.710 1.00 44.50 128 GLY A O 1
ATOM 1062 N N . ASN A 1 129 ? -14.376 5.036 16.959 1.00 45.19 129 ASN A N 1
ATOM 1063 C CA . ASN A 1 129 ? -14.086 6.108 15.992 1.00 45.19 129 ASN A CA 1
ATOM 1064 C C . ASN A 1 129 ? -15.268 6.507 15.084 1.00 45.19 129 ASN A C 1
ATOM 1066 O O . ASN A 1 129 ? -15.143 7.384 14.232 1.00 45.19 129 ASN A O 1
ATOM 1070 N N . THR A 1 130 ? -16.452 5.911 15.273 1.00 46.25 130 THR A N 1
ATOM 1071 C CA . THR A 1 130 ? -17.645 6.262 14.469 1.00 46.25 130 THR A CA 1
ATOM 1072 C C . THR A 1 130 ? -18.147 7.689 14.765 1.00 46.25 130 THR A C 1
ATOM 1074 O O . THR A 1 130 ? -18.909 8.247 13.983 1.00 46.25 130 THR A O 1
ATOM 1077 N N . LYS A 1 131 ? -17.691 8.323 15.859 1.00 41.56 131 LYS A N 1
ATOM 1078 C CA . LYS A 1 131 ? -18.057 9.708 16.204 1.00 41.56 131 LYS A CA 1
ATOM 1079 C C . LYS A 1 131 ? -17.152 10.801 15.610 1.00 41.56 131 LYS A C 1
ATOM 1081 O O . LYS A 1 131 ? -17.592 11.945 15.602 1.00 41.56 131 LYS A O 1
ATOM 1086 N N . MET A 1 132 ? -15.948 10.514 15.094 1.00 39.09 132 MET A N 1
ATOM 1087 C CA . MET A 1 132 ? -15.044 11.582 14.605 1.00 39.09 132 MET A CA 1
ATOM 1088 C C . MET A 1 132 ? -15.165 11.896 13.108 1.00 39.09 132 MET A C 1
ATOM 1090 O O . MET A 1 132 ? -14.715 12.948 12.663 1.00 39.09 132 MET A O 1
ATOM 1094 N N . CYS A 1 133 ? -15.812 11.046 12.309 1.00 41.88 133 CYS A N 1
ATOM 1095 C CA . CYS A 1 133 ? -15.906 11.244 10.858 1.00 41.88 133 CYS A CA 1
ATOM 1096 C C . CYS A 1 133 ? -16.981 12.250 10.397 1.00 41.88 133 CYS A C 1
ATOM 1098 O O . CYS A 1 133 ? -17.251 12.315 9.203 1.00 41.88 133 CYS A O 1
ATOM 1100 N N . ASN A 1 134 ? -17.546 13.066 11.299 1.00 37.69 134 ASN A N 1
ATOM 1101 C CA . ASN A 1 134 ? -18.429 14.185 10.935 1.00 37.69 134 ASN A CA 1
ATOM 1102 C C . ASN A 1 134 ? -17.776 15.574 11.052 1.00 37.69 134 ASN A C 1
ATOM 1104 O O . ASN A 1 134 ? -18.408 16.571 10.705 1.00 37.69 134 ASN A O 1
ATOM 1108 N N . THR A 1 135 ? -16.507 15.666 11.461 1.00 42.09 135 THR A N 1
ATOM 1109 C CA . THR A 1 135 ? -15.754 16.934 11.452 1.00 42.09 135 THR A CA 1
ATOM 1110 C C . THR A 1 135 ? -14.942 17.074 10.160 1.00 42.09 135 THR A C 1
ATOM 1112 O O . THR A 1 135 ? -13.773 17.431 10.162 1.00 42.09 135 THR A O 1
ATOM 1115 N N . GLU A 1 136 ? -15.575 16.797 9.018 1.00 42.50 136 GLU A N 1
ATOM 1116 C CA . GLU A 1 136 ? -15.056 17.085 7.669 1.00 42.50 136 GLU A CA 1
ATOM 1117 C C . GLU A 1 136 ? -15.319 18.560 7.290 1.00 42.50 136 GLU A C 1
ATOM 1119 O O . GLU A 1 136 ? -15.646 18.910 6.158 1.00 42.50 136 GLU A O 1
ATOM 1124 N N . LYS A 1 137 ? -15.207 19.459 8.274 1.00 37.84 137 LYS A N 1
ATOM 1125 C CA . LYS A 1 137 ? -15.162 20.909 8.086 1.00 37.84 137 LYS A CA 1
ATOM 1126 C C . LYS A 1 137 ? -13.895 21.399 8.777 1.00 37.84 137 LYS A C 1
ATOM 1128 O O . LYS A 1 137 ? -13.772 21.253 9.983 1.00 37.84 137 LYS A O 1
ATOM 1133 N N . GLN A 1 138 ? -13.003 21.998 7.988 1.00 36.25 138 GLN A N 1
ATOM 1134 C CA . GLN A 1 138 ? -11.745 22.639 8.401 1.00 36.25 138 GLN A CA 1
ATOM 1135 C C . GLN A 1 138 ? -10.558 21.702 8.684 1.00 36.25 138 GLN A C 1
ATOM 1137 O O . GLN A 1 138 ? -9.985 21.703 9.765 1.00 36.25 138 GLN A O 1
ATOM 1142 N N . MET A 1 139 ? -10.072 21.006 7.657 1.00 35.16 139 MET A N 1
ATOM 1143 C CA . MET A 1 139 ? -8.617 20.923 7.481 1.00 35.16 139 MET A CA 1
ATOM 1144 C C . MET A 1 139 ? -8.285 21.452 6.083 1.00 35.16 139 MET A C 1
ATOM 1146 O O . MET A 1 139 ? -8.735 20.865 5.096 1.00 35.16 139 MET A O 1
ATOM 1150 N N . PRO A 1 140 ? -7.584 22.595 5.962 1.00 33.31 140 PRO A N 1
ATOM 1151 C CA . PRO A 1 140 ? -7.122 23.074 4.671 1.00 33.31 140 PRO A CA 1
ATOM 1152 C C . PRO A 1 140 ? -6.054 22.099 4.172 1.00 33.31 140 PRO A C 1
ATOM 1154 O O . PRO A 1 140 ? -4.950 22.044 4.705 1.00 33.31 140 PRO A O 1
ATOM 1157 N N . TRP A 1 141 ? -6.389 21.293 3.168 1.00 43.16 141 TRP A N 1
ATOM 1158 C CA . TRP A 1 141 ? -5.394 20.497 2.459 1.00 43.16 141 TRP A CA 1
ATOM 1159 C C . TRP A 1 141 ? -4.373 21.453 1.821 1.00 43.16 141 TRP A C 1
ATOM 1161 O O . TRP A 1 141 ? -4.790 22.311 1.032 1.00 43.16 141 TRP A O 1
ATOM 1171 N N . PRO A 1 142 ? -3.057 21.337 2.083 1.00 34.53 142 PRO A N 1
ATOM 1172 C CA . PRO A 1 142 ? -2.094 21.945 1.184 1.00 34.53 142 PRO A CA 1
ATOM 1173 C C . PRO A 1 142 ? -2.262 21.263 -0.176 1.00 34.53 142 PRO A C 1
ATOM 1175 O O . PRO A 1 142 ? -2.286 20.033 -0.277 1.00 34.53 142 PRO A O 1
ATOM 1178 N N . ARG A 1 143 ? -2.440 22.067 -1.230 1.00 34.38 143 ARG A N 1
ATOM 1179 C CA . ARG A 1 143 ? -2.387 21.581 -2.613 1.00 34.38 143 ARG A CA 1
ATOM 1180 C C . ARG A 1 143 ? -1.076 20.813 -2.754 1.00 34.38 143 ARG A C 1
ATOM 1182 O O . ARG A 1 143 ? -0.016 21.397 -2.555 1.00 34.38 143 ARG A O 1
ATOM 1189 N N . THR A 1 144 ? -1.139 19.522 -3.059 1.00 43.09 144 THR A N 1
ATOM 1190 C CA . THR A 1 144 ? 0.059 18.741 -3.374 1.00 43.09 144 THR A CA 1
ATOM 1191 C C . THR A 1 144 ? 0.798 19.437 -4.519 1.00 43.09 144 THR A C 1
ATOM 1193 O O . THR A 1 144 ? 0.171 19.648 -5.566 1.00 43.09 144 THR A O 1
ATOM 1196 N N . PRO A 1 145 ? 2.081 19.806 -4.373 1.00 29.73 145 PRO A N 1
ATOM 1197 C CA . PRO A 1 145 ? 2.853 20.208 -5.529 1.00 29.73 145 PRO A CA 1
ATOM 1198 C C . PRO A 1 145 ? 2.999 19.000 -6.460 1.00 29.73 145 PRO A C 1
ATOM 1200 O O . PRO A 1 145 ? 3.129 17.855 -6.023 1.00 29.73 145 PRO A O 1
ATOM 1203 N N . SER A 1 146 ? 2.894 19.281 -7.757 1.00 34.53 146 SER A N 1
ATOM 1204 C CA . SER A 1 146 ? 3.146 18.339 -8.850 1.00 34.53 146 SER A CA 1
ATOM 1205 C C . SER A 1 146 ? 4.494 17.626 -8.642 1.00 34.53 146 SER A C 1
ATOM 1207 O O . SER A 1 146 ? 5.400 18.240 -8.083 1.00 34.53 146 SER A O 1
ATOM 1209 N N . PRO A 1 147 ? 4.683 16.379 -9.113 1.00 34.91 147 PRO A N 1
ATOM 1210 C CA . PRO A 1 147 ? 5.832 15.531 -8.770 1.00 34.91 147 PRO A CA 1
ATOM 1211 C C . PRO A 1 147 ? 7.173 15.954 -9.400 1.00 34.91 147 PRO A C 1
ATOM 1213 O O . PRO A 1 147 ? 8.080 15.137 -9.511 1.00 34.91 147 PRO A O 1
ATOM 1216 N N . ASN A 1 148 ? 7.335 17.216 -9.797 1.00 37.84 148 ASN A N 1
ATOM 1217 C CA . ASN A 1 148 ? 8.629 17.743 -10.201 1.00 37.84 148 ASN A CA 1
ATOM 1218 C C . ASN A 1 148 ? 9.224 18.573 -9.066 1.00 37.84 148 ASN A C 1
ATOM 1220 O O . ASN A 1 148 ? 8.597 19.521 -8.604 1.00 37.84 148 ASN A O 1
ATOM 1224 N N . ILE A 1 149 ? 10.477 18.242 -8.739 1.00 31.98 149 ILE A N 1
ATOM 1225 C CA . ILE A 1 149 ? 11.396 18.862 -7.772 1.00 31.98 149 ILE A CA 1
ATOM 1226 C C . ILE A 1 149 ? 11.511 18.067 -6.465 1.00 31.98 149 ILE A C 1
ATOM 1228 O O . ILE A 1 149 ? 10.820 18.286 -5.473 1.00 31.98 149 ILE A O 1
ATOM 1232 N N . ALA A 1 150 ? 12.492 17.164 -6.479 1.00 40.44 150 ALA A N 1
ATOM 1233 C CA . ALA A 1 150 ? 13.270 16.823 -5.303 1.00 40.44 150 ALA A CA 1
ATOM 1234 C C . ALA A 1 150 ? 13.858 1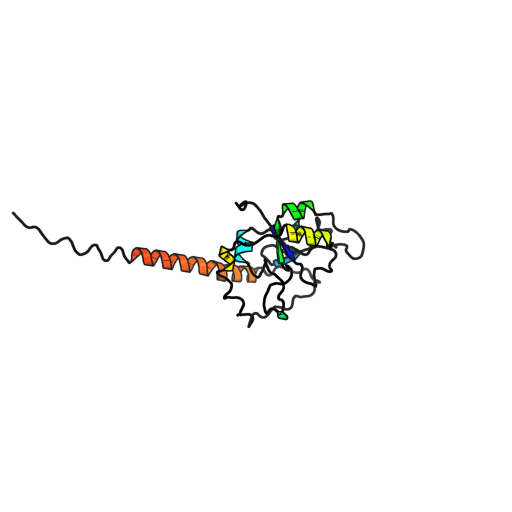8.110 -4.703 1.00 40.44 150 ALA A C 1
ATOM 1236 O O . ALA A 1 150 ? 14.671 18.770 -5.345 1.00 40.44 150 ALA A O 1
ATOM 1237 N N . SER A 1 151 ? 13.449 18.477 -3.492 1.00 39.09 151 SER A N 1
ATOM 1238 C CA . SER A 1 151 ? 14.168 19.454 -2.676 1.00 39.09 151 SER A CA 1
ATOM 1239 C C . SER A 1 151 ? 13.701 19.365 -1.227 1.00 39.09 151 SER A C 1
ATOM 1241 O O . SER A 1 151 ? 12.535 19.603 -0.935 1.00 39.09 151 SER A O 1
ATOM 1243 N N . ALA A 1 152 ? 14.651 18.999 -0.368 1.00 33.97 152 ALA A N 1
ATOM 1244 C CA . ALA A 1 152 ? 14.753 19.319 1.052 1.00 33.97 152 ALA A CA 1
ATOM 1245 C C . ALA A 1 152 ? 13.523 19.086 1.954 1.00 33.97 152 ALA A C 1
ATOM 1247 O O . ALA A 1 152 ? 12.588 19.875 2.023 1.00 33.97 152 ALA A O 1
ATOM 1248 N N . TYR A 1 153 ? 13.632 18.002 2.725 1.00 43.69 153 TYR A N 1
ATOM 1249 C CA . TYR A 1 153 ? 13.027 17.757 4.032 1.00 43.69 153 TYR A CA 1
ATOM 1250 C C . TYR A 1 153 ? 12.564 19.008 4.794 1.00 43.69 153 TYR A C 1
ATOM 1252 O O . TYR A 1 153 ? 13.390 19.788 5.261 1.00 43.69 153 TYR A O 1
ATOM 1260 N N . ASP A 1 154 ? 11.259 19.093 5.047 1.00 39.75 154 ASP A N 1
ATOM 1261 C CA . ASP A 1 154 ? 10.712 19.878 6.151 1.00 39.75 154 ASP A CA 1
ATOM 1262 C C . ASP A 1 154 ? 10.133 18.910 7.197 1.00 39.75 154 ASP A C 1
ATOM 1264 O O . ASP A 1 154 ? 8.985 18.465 7.130 1.00 39.75 154 ASP A O 1
ATOM 1268 N N . LEU A 1 155 ? 11.010 18.472 8.106 1.00 45.84 155 LEU A N 1
ATOM 1269 C CA . LEU A 1 155 ? 10.726 17.513 9.182 1.00 45.84 155 LEU A CA 1
ATOM 1270 C C . LEU A 1 155 ? 10.059 18.171 10.404 1.00 45.84 155 LEU A C 1
ATOM 1272 O O . LEU A 1 155 ? 9.767 17.479 11.382 1.00 45.84 155 LEU A O 1
ATOM 1276 N N . ASP A 1 156 ? 9.819 19.485 10.390 1.00 43.22 156 ASP A N 1
ATOM 1277 C CA . ASP A 1 156 ? 9.316 20.193 11.572 1.00 43.22 156 ASP A CA 1
ATOM 1278 C C . ASP A 1 156 ? 7.813 19.996 11.800 1.00 43.22 156 ASP A C 1
ATOM 1280 O O . ASP A 1 156 ? 7.371 19.926 12.949 1.00 43.22 156 ASP A O 1
ATOM 1284 N N . TRP A 1 157 ? 7.027 19.748 10.749 1.00 46.19 157 TRP A N 1
ATOM 1285 C CA . TRP A 1 157 ? 5.604 19.426 10.921 1.00 46.19 157 TRP A CA 1
ATOM 1286 C C . TRP A 1 157 ? 5.384 18.042 11.574 1.00 46.19 157 TRP A C 1
ATOM 1288 O O . TRP A 1 157 ? 4.427 17.850 12.327 1.00 46.19 157 TRP A O 1
ATOM 1298 N N . ILE A 1 158 ? 6.303 17.089 11.352 1.00 44.75 158 ILE A N 1
ATOM 1299 C CA . ILE A 1 158 ? 6.265 15.743 11.956 1.00 44.75 158 ILE A CA 1
ATOM 1300 C C . ILE A 1 158 ? 6.494 15.826 13.474 1.00 44.75 158 ILE A C 1
ATOM 1302 O O . ILE A 1 158 ? 5.859 15.102 14.249 1.00 44.75 158 ILE A O 1
ATOM 1306 N N . LYS A 1 159 ? 7.359 16.746 13.923 1.00 42.41 159 LYS A N 1
ATOM 1307 C CA . LYS A 1 159 ? 7.598 16.995 15.354 1.00 42.41 159 LYS A CA 1
ATOM 1308 C C . LYS A 1 159 ? 6.373 17.614 16.033 1.00 42.41 159 LYS A C 1
ATOM 1310 O O . LYS A 1 159 ? 6.020 17.185 17.130 1.00 42.41 159 LYS A O 1
ATOM 1315 N N . ASP A 1 160 ? 5.693 18.549 15.368 1.00 46.91 160 ASP A N 1
ATOM 1316 C CA . ASP A 1 160 ? 4.462 19.179 15.872 1.00 46.91 160 ASP A CA 1
ATOM 1317 C C . ASP A 1 160 ? 3.299 18.169 15.976 1.00 46.91 160 ASP A C 1
ATOM 1319 O O . ASP A 1 160 ? 2.564 18.149 16.966 1.00 46.91 160 ASP A O 1
ATOM 1323 N N . TRP A 1 161 ? 3.187 17.230 15.027 1.00 46.41 161 TRP A N 1
ATOM 1324 C CA . TRP A 1 161 ? 2.210 16.139 15.110 1.00 46.41 161 TRP A CA 1
ATOM 1325 C C . TRP A 1 161 ? 2.500 15.165 16.266 1.00 46.41 161 TRP A C 1
ATOM 1327 O O . TRP A 1 161 ? 1.586 14.836 17.031 1.00 46.41 161 TRP A O 1
ATOM 1337 N N . ARG A 1 162 ? 3.760 14.739 16.467 1.00 43.16 162 ARG A N 1
ATOM 1338 C CA . ARG A 1 162 ? 4.133 13.882 17.614 1.00 43.16 162 ARG A CA 1
ATOM 1339 C C . ARG A 1 162 ? 3.880 14.578 18.955 1.00 43.16 162 ARG A C 1
ATOM 1341 O O . ARG A 1 162 ? 3.331 13.943 19.852 1.00 43.16 162 ARG A O 1
ATOM 1348 N N . ALA A 1 163 ? 4.207 15.865 19.082 1.00 51.91 163 ALA A N 1
ATOM 1349 C CA . ALA A 1 163 ? 3.984 16.630 20.311 1.00 51.91 163 ALA A CA 1
ATOM 1350 C C . ALA A 1 163 ? 2.495 16.709 20.690 1.00 51.91 163 ALA A C 1
ATOM 1352 O O . ALA A 1 163 ? 2.139 16.516 21.852 1.00 51.91 163 ALA A O 1
ATOM 1353 N N . ARG A 1 164 ? 1.608 16.903 19.708 1.00 51.06 164 ARG A N 1
ATOM 1354 C CA . ARG A 1 164 ? 0.158 16.998 19.946 1.00 51.06 164 ARG A CA 1
ATOM 1355 C C . ARG A 1 164 ? -0.499 15.646 20.212 1.00 51.06 164 ARG A C 1
ATOM 1357 O O . ARG A 1 164 ? -1.401 15.554 21.038 1.00 51.06 164 ARG A O 1
ATOM 1364 N N . THR A 1 165 ? -0.042 14.592 19.537 1.00 44.81 165 THR A N 1
ATOM 1365 C CA . THR A 1 165 ? -0.688 13.270 19.604 1.00 44.81 165 THR A CA 1
ATOM 1366 C C . THR A 1 165 ? -0.188 12.435 20.788 1.00 44.81 165 THR A C 1
ATOM 1368 O O . THR A 1 165 ? -0.970 11.712 21.401 1.00 44.81 165 THR A O 1
ATOM 1371 N N . LEU A 1 166 ? 1.093 12.558 21.162 1.00 42.69 166 LEU A N 1
ATOM 1372 C CA . LEU A 1 166 ? 1.676 11.846 22.308 1.00 42.69 166 LEU A CA 1
ATOM 1373 C C . LEU A 1 166 ? 1.653 12.665 23.609 1.00 42.69 166 LEU A C 1
ATOM 1375 O O . LEU A 1 166 ? 1.599 12.065 24.681 1.00 42.69 166 LEU A O 1
ATOM 1379 N N . GLY A 1 167 ? 1.611 14.003 23.546 1.00 39.34 167 GLY A N 1
ATOM 1380 C CA . GLY A 1 167 ? 1.444 14.852 24.736 1.00 39.34 167 GLY A CA 1
ATOM 1381 C C . GLY A 1 167 ? 0.118 14.596 25.465 1.00 39.34 167 GLY A C 1
ATOM 1382 O O . GLY A 1 167 ? 0.079 14.523 26.691 1.00 39.34 167 GLY A O 1
ATOM 1383 N N 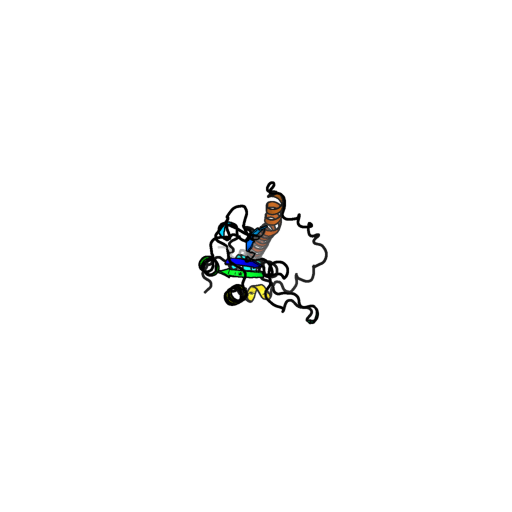. SER A 1 168 ? -0.950 14.306 24.713 1.00 43.34 168 SER A N 1
ATOM 1384 C CA . SER A 1 168 ? -2.264 13.952 25.272 1.00 43.34 168 SER A CA 1
ATOM 1385 C C . SER A 1 168 ? -2.276 12.602 26.017 1.00 43.34 168 SER A C 1
ATOM 1387 O O . SER A 1 168 ? -3.104 12.393 26.905 1.00 43.34 168 SER A O 1
ATOM 1389 N N . LEU A 1 169 ? -1.334 11.696 25.721 1.00 40.38 169 LEU A N 1
ATOM 1390 C CA . LEU A 1 169 ? -1.227 10.383 26.372 1.00 40.38 169 LEU A CA 1
ATOM 1391 C C . LEU A 1 169 ? -0.497 10.434 27.725 1.00 40.38 169 LEU A C 1
ATOM 1393 O O . LEU A 1 169 ? -0.742 9.574 28.573 1.00 40.38 169 LEU A O 1
ATOM 1397 N N . GLN A 1 170 ? 0.355 11.437 27.968 1.00 39.00 170 GLN A N 1
ATOM 1398 C CA . GLN A 1 170 ? 0.997 11.626 29.277 1.00 39.00 170 GLN A CA 1
ATOM 1399 C C . GLN A 1 170 ? 0.089 12.348 30.282 1.00 39.00 170 GLN A C 1
ATOM 1401 O O . GLN A 1 170 ? 0.089 11.983 31.459 1.00 39.00 170 GLN A O 1
ATOM 1406 N N . GLU A 1 171 ? -0.752 13.287 29.843 1.00 39.38 171 GLU A N 1
ATOM 1407 C CA . GLU A 1 171 ? -1.664 14.006 30.750 1.00 39.38 171 GLU A CA 1
ATOM 1408 C C . GLU A 1 171 ? -2.804 13.118 31.282 1.00 39.38 171 GLU A C 1
ATOM 1410 O O . GLU A 1 171 ? -3.204 13.246 32.440 1.00 39.38 171 GLU A O 1
ATOM 1415 N N . GLY A 1 172 ? -3.255 12.130 30.498 1.00 39.97 172 GLY A N 1
ATOM 1416 C CA . GLY A 1 172 ? -4.254 11.150 30.945 1.00 39.97 172 GLY A CA 1
ATOM 1417 C C . GLY A 1 172 ? -3.749 10.173 32.016 1.00 39.97 172 GLY A C 1
ATOM 1418 O O . GLY A 1 172 ? -4.539 9.679 32.820 1.00 39.97 172 GLY A O 1
ATOM 1419 N N . LYS A 1 173 ? -2.434 9.916 32.077 1.00 39.38 173 LYS A N 1
ATOM 1420 C CA . LYS A 1 173 ? -1.843 8.992 33.061 1.00 39.38 173 LYS A CA 1
ATOM 1421 C C . LYS A 1 173 ? -1.663 9.654 34.432 1.00 39.38 173 LYS A C 1
ATOM 1423 O O . LYS A 1 173 ? -1.938 9.036 35.454 1.00 39.38 173 LYS A O 1
ATOM 1428 N N . VAL A 1 174 ? -1.317 10.945 34.455 1.00 41.72 174 VAL A N 1
ATOM 1429 C CA . VAL A 1 174 ? -1.180 11.721 35.703 1.00 41.72 174 VAL A CA 1
ATOM 1430 C C . VAL A 1 174 ? -2.539 11.967 36.376 1.00 41.72 174 VAL A C 1
ATOM 1432 O O . VAL A 1 174 ? -2.618 12.016 37.605 1.00 41.72 174 VAL A O 1
ATOM 1435 N N . ALA A 1 175 ? -3.621 12.077 35.599 1.00 43.28 175 ALA A N 1
ATOM 1436 C CA . ALA A 1 175 ? -4.968 12.244 36.144 1.00 43.28 175 ALA A CA 1
ATOM 1437 C C . ALA A 1 175 ? -5.514 10.963 36.808 1.00 43.28 175 ALA A C 1
ATOM 1439 O O . ALA A 1 175 ? -6.207 11.054 37.821 1.00 43.28 175 ALA A O 1
ATOM 1440 N N . HIS A 1 176 ? -5.167 9.775 36.296 1.00 40.06 176 HIS A N 1
ATOM 1441 C CA . HIS A 1 176 ? -5.657 8.509 36.853 1.00 40.06 176 HIS A CA 1
ATOM 1442 C C . HIS A 1 176 ? -4.904 8.080 38.129 1.00 40.06 176 HIS A C 1
ATOM 1444 O O . HIS A 1 176 ? -5.520 7.525 39.039 1.00 40.06 176 HIS A O 1
ATOM 1450 N N . ASP A 1 177 ? -3.612 8.406 38.254 1.00 40.09 177 ASP A N 1
ATOM 1451 C CA . ASP A 1 177 ? -2.826 8.090 39.461 1.00 40.09 177 ASP A CA 1
ATOM 1452 C C . ASP A 1 177 ? -3.129 9.035 40.642 1.00 40.09 177 ASP A C 1
ATOM 1454 O O . ASP A 1 177 ? -3.002 8.648 41.806 1.00 40.09 177 ASP A O 1
ATOM 1458 N N . LYS A 1 178 ? -3.608 10.263 40.383 1.00 42.75 178 LYS A N 1
ATOM 1459 C CA . LYS A 1 178 ? -4.050 11.181 41.452 1.00 42.75 178 LYS A CA 1
ATOM 1460 C C . LYS A 1 178 ? -5.422 10.837 42.035 1.00 42.75 178 LYS A C 1
ATOM 1462 O O . LYS A 1 178 ? -5.661 11.159 43.197 1.00 42.75 178 LYS A O 1
ATOM 1467 N N . ALA A 1 179 ? -6.295 10.169 41.281 1.00 43.09 179 ALA A N 1
ATOM 1468 C CA . ALA A 1 179 ? -7.606 9.752 41.782 1.00 43.09 179 ALA A CA 1
ATOM 1469 C C . ALA A 1 179 ? -7.510 8.548 42.738 1.00 43.09 179 ALA A C 1
ATOM 1471 O O . ALA A 1 179 ? -8.222 8.500 43.735 1.00 43.09 179 ALA A O 1
ATOM 1472 N N . VAL A 1 180 ? -6.572 7.621 42.506 1.00 43.56 180 VAL A N 1
ATOM 1473 C CA . VAL A 1 180 ? -6.402 6.421 43.351 1.00 43.56 180 VAL A CA 1
ATOM 1474 C C . VAL A 1 180 ? -5.735 6.738 44.702 1.00 43.56 180 VAL A C 1
ATOM 1476 O O . VAL A 1 180 ? -5.957 6.035 45.682 1.00 43.56 1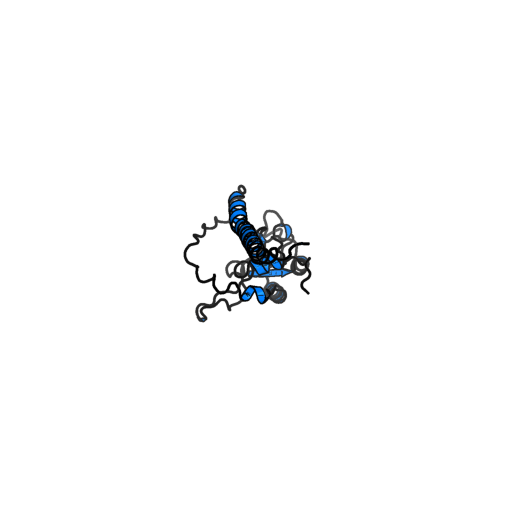80 VAL A O 1
ATOM 1479 N N . CYS A 1 181 ? -4.978 7.835 44.810 1.00 40.31 181 CYS A N 1
ATOM 1480 C CA . CYS A 1 181 ? -4.355 8.251 46.076 1.00 40.31 181 CYS A CA 1
ATOM 1481 C C . CYS A 1 181 ? -5.255 9.110 46.988 1.00 40.31 181 CYS A C 1
ATOM 1483 O O . CYS A 1 181 ? -4.885 9.345 48.141 1.00 40.31 181 CYS A O 1
ATOM 1485 N N . ALA A 1 182 ? -6.404 9.599 46.506 1.00 41.62 182 ALA A N 1
ATOM 1486 C CA . ALA A 1 182 ? -7.285 10.472 47.288 1.00 41.62 182 ALA A CA 1
ATOM 1487 C C . ALA A 1 182 ? -8.296 9.703 48.162 1.00 41.62 182 ALA A C 1
ATOM 1489 O O . ALA A 1 182 ? -8.663 10.204 49.223 1.00 41.62 182 ALA A O 1
ATOM 1490 N N . ASP A 1 183 ? -8.671 8.474 47.790 1.00 41.88 183 ASP A N 1
ATOM 1491 C CA . ASP A 1 183 ? -9.649 7.673 48.550 1.00 41.88 183 ASP A CA 1
ATOM 1492 C C . ASP A 1 183 ? -9.053 6.908 49.746 1.00 41.88 183 ASP A C 1
ATOM 1494 O O . ASP A 1 183 ? -9.781 6.470 50.633 1.00 41.88 183 ASP A O 1
ATOM 1498 N N . SER A 1 184 ? -7.726 6.810 49.857 1.00 45.16 184 SER A N 1
ATOM 1499 C CA . SER A 1 184 ? -7.076 6.094 50.971 1.00 45.16 184 SER A CA 1
ATOM 1500 C C . SER A 1 184 ? -6.834 6.955 52.219 1.00 45.16 184 SER A C 1
ATOM 1502 O O . SER A 1 184 ? -6.308 6.458 53.214 1.00 45.16 184 SER A O 1
ATOM 1504 N N . LYS A 1 185 ? -7.174 8.254 52.194 1.00 43.53 185 LYS A N 1
ATOM 1505 C CA . LYS A 1 185 ? -6.934 9.180 53.322 1.00 43.53 185 LYS A CA 1
ATOM 1506 C C . LYS A 1 185 ? -8.172 9.523 54.152 1.00 43.53 185 LYS A C 1
ATOM 1508 O O . LYS A 1 185 ? -8.033 10.210 55.159 1.00 43.53 185 LYS A O 1
ATOM 1513 N N . SER A 1 186 ? -9.352 9.018 53.797 1.00 43.88 186 SER A N 1
ATOM 1514 C CA . SER A 1 186 ? -10.588 9.248 54.560 1.00 43.88 186 SER A CA 1
ATOM 1515 C C . SER A 1 186 ? -10.930 8.136 55.565 1.00 43.88 186 SER A C 1
ATOM 1517 O O . SER A 1 186 ? -11.863 8.315 56.342 1.00 43.88 186 SER A O 1
ATOM 1519 N N . SER A 1 187 ? -10.171 7.028 55.634 1.00 43.59 187 SER A N 1
ATOM 1520 C CA . SER A 1 187 ? -10.475 5.910 56.554 1.00 43.59 187 SER A CA 1
ATOM 1521 C C . SER A 1 187 ? -9.515 5.726 57.743 1.00 43.59 187 SER A C 1
ATOM 1523 O O . SER A 1 187 ? -9.667 4.755 58.481 1.00 43.59 187 SER A O 1
ATOM 1525 N N . LEU A 1 188 ? -8.533 6.612 57.959 1.00 43.03 188 LEU A N 1
ATOM 1526 C CA . LEU A 1 188 ? -7.497 6.432 59.000 1.00 43.03 188 LEU A CA 1
ATOM 1527 C C . LEU A 1 188 ? -7.567 7.412 60.187 1.00 43.03 188 LEU A C 1
ATOM 1529 O O . LEU A 1 188 ? -6.657 7.440 61.009 1.00 43.03 188 LEU A O 1
ATOM 1533 N N . SER A 1 189 ? -8.648 8.179 60.338 1.00 47.34 189 SER A N 1
ATOM 1534 C CA . SER A 1 189 ? -8.801 9.172 61.420 1.00 47.34 189 SER A CA 1
ATOM 1535 C C . SER A 1 189 ? -9.876 8.841 62.470 1.00 47.34 189 SER A C 1
ATOM 1537 O O . SER A 1 189 ? -10.245 9.719 63.244 1.00 47.34 189 SER A O 1
ATOM 1539 N N . ALA A 1 190 ? -10.356 7.592 62.558 1.00 45.47 190 ALA A N 1
ATOM 1540 C CA . ALA A 1 190 ? -11.460 7.232 63.466 1.00 45.47 190 ALA A CA 1
ATOM 1541 C C . ALA A 1 190 ? -11.157 6.190 64.569 1.00 45.47 190 ALA A C 1
ATOM 1543 O O . ALA A 1 190 ? -12.071 5.830 65.304 1.00 45.47 190 ALA A O 1
ATOM 1544 N N . GLN A 1 191 ? -9.922 5.706 64.753 1.00 48.59 191 GLN A N 1
ATOM 1545 C CA . GLN A 1 191 ? -9.627 4.710 65.804 1.00 48.59 191 GLN A CA 1
ATOM 1546 C C . GLN A 1 191 ? -8.297 4.973 66.520 1.00 48.59 191 GLN A C 1
ATOM 1548 O O . GLN A 1 191 ? -7.317 4.280 66.282 1.00 48.59 191 GLN A O 1
ATOM 1553 N N . ALA A 1 192 ? -8.253 5.970 67.408 1.00 45.38 192 ALA A N 1
ATOM 1554 C CA . ALA A 1 192 ? -7.177 6.085 68.402 1.00 45.38 192 ALA A CA 1
ATOM 1555 C C . ALA A 1 192 ? -7.560 6.983 69.596 1.00 45.38 192 ALA A C 1
ATOM 1557 O O . ALA A 1 192 ? -6.792 7.855 69.983 1.00 45.38 192 ALA A O 1
ATOM 1558 N N . LEU A 1 193 ? -8.749 6.801 70.183 1.00 47.19 193 LEU A N 1
ATOM 1559 C CA . LEU A 1 193 ? -9.102 7.393 71.483 1.00 47.19 193 LEU A CA 1
ATOM 1560 C C . LEU A 1 193 ? -10.005 6.437 72.277 1.00 47.19 193 LEU A C 1
ATOM 1562 O O . LEU A 1 193 ? -11.205 6.657 72.398 1.00 47.19 193 LEU A O 1
ATOM 1566 N N . SER A 1 194 ? -9.432 5.367 72.830 1.00 50.91 194 SER A N 1
ATOM 1567 C CA . SER A 1 194 ? -9.991 4.691 74.010 1.00 50.91 194 SER A CA 1
ATOM 1568 C C . SER A 1 194 ? -8.944 3.793 74.669 1.00 50.91 194 SER A C 1
ATOM 1570 O O . SER A 1 194 ? -8.333 2.981 73.975 1.00 50.91 194 SER A O 1
ATOM 1572 N N . ASN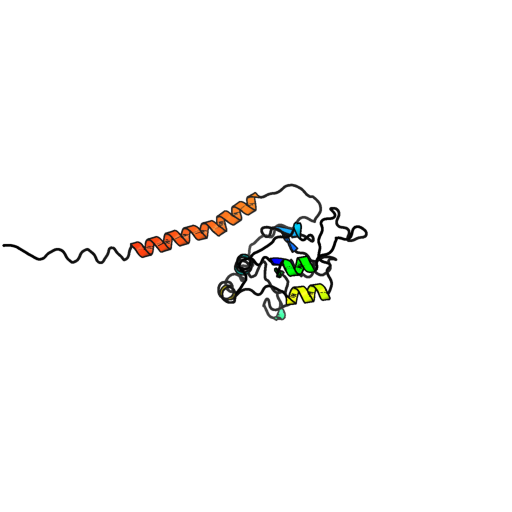 A 1 195 ? -8.845 3.907 76.001 1.00 40.94 195 ASN A N 1
ATOM 1573 C CA . ASN A 1 195 ? -8.058 3.133 76.984 1.00 40.94 195 ASN A CA 1
ATOM 1574 C C . ASN A 1 195 ? -6.744 3.847 77.372 1.00 40.94 195 ASN A C 1
ATOM 1576 O O . ASN A 1 195 ? -5.782 3.823 76.619 1.00 40.94 195 ASN A O 1
ATOM 1580 N N . GLY A 1 196 ? -6.626 4.570 78.498 1.00 38.19 196 GLY A N 1
ATOM 1581 C CA . GLY A 1 196 ? -7.184 4.298 79.833 1.00 38.19 196 GLY A CA 1
ATOM 1582 C C . GLY A 1 196 ? -6.493 3.042 80.375 1.00 38.19 196 GLY A C 1
ATOM 1583 O O . GLY A 1 196 ? -6.783 1.959 79.895 1.00 38.19 196 GLY A O 1
ATOM 1584 N N . GLY A 1 197 ? -5.481 3.099 81.236 1.00 41.28 197 GLY A N 1
ATOM 1585 C CA . GLY A 1 197 ? -5.446 3.795 82.514 1.00 41.28 197 GLY A CA 1
ATOM 1586 C C . GLY A 1 197 ? -5.565 2.743 83.617 1.00 41.28 197 GLY A C 1
ATOM 1587 O O . GLY A 1 197 ? -6.677 2.302 83.897 1.00 41.28 197 GLY A O 1
ATOM 1588 N N . ARG A 1 198 ? -4.428 2.331 84.189 1.00 48.72 198 ARG A N 1
ATOM 1589 C CA . ARG A 1 198 ? -4.220 1.890 85.580 1.00 48.72 198 ARG A CA 1
ATOM 1590 C C . ARG A 1 198 ? -2.758 1.531 85.795 1.00 48.72 198 ARG A C 1
ATOM 1592 O O . ARG A 1 198 ? -2.196 0.862 84.904 1.00 48.72 198 ARG A O 1
#

Foldseek 3Di:
DPDQPWKWWKWFADPVQLPAQFTWTQAAPRDDIDQAPVRHHIDGLVRQLVQPVHQWFADQDVVVRDRPHHTGIFIATPVVQVVQWDFFDCDDPRHDPVSRDGGHGNDPVVVVVRSVRTDDHDPVSVVPCPPPVVPPDDDPDDDDPDPPDDDDDPCVVVVVVCCVPVVVVVVVVVVVVVVVVPVVPPPPPDDDDDDDDD

Radius of gyration: 24.97 Å; Cα contacts (8 Å, |Δi|>4): 237; chains: 1; bounding box: 42×38×108 Å

pLDDT: mean 72.42, std 24.52, range [29.73, 97.94]

Mean predicted aligned error: 15.59 Å

Sequence (198 aa):
MKDARQMYFVVDFRKEWTRQPYITFWGPESAGYFWSLPMAGRYTAEELDASIGYHTVRRYVPSKGARVGPWERFGVPCEILEAMSVEPDRAGRWKLDLGQGPIVRSSADVRRRLTDFRYVPDRKYKQGNTKMCNTEKQMPWPRTPSPNIASAYDLDWIKDWRARTLGSLQEGKVAHDKAVCADSKSSLSAQALSNGGR